Protein 4MP8 (pdb70)

Organism: Staphylococcus aureus (strain Newman) (NCBI:txid426430)

Foldseek 3Di:
DWAFEAEPVLLVVLVLLALPLLLVLVLVLLLLVVVVQKDWDAKDWAAPPPPPDAPFATWIWTWMWGDDPQIKTKIWTKGADPCCCVPVVHAGMWTWIWIADVVVRHTHYIYIFDSLQLSNLLSLLLLQCVFAADPLFAEEEEEAQGSNSLNNVNRCVSRRVSHAEYEYEYPPQVSLVVSQVVVCVVPVRHHYHDDPDVLVRQLGGQEYEYDHQDQAEDDDLVSHAQQHEYEDSNQRHHDLVCVQPFPAEEEQDDVNQCDPPHSQVVCVVPVRDDPVRHQYHSSCCSVVVGGYDDDRRGYYYYRYPDHRSSSNSSVVSSVVSCVVVVGGDMDDPD

InterPro domains:
  IPR003462 Ornithine cyclodeaminase/mu-crystallin [PF02423] (23-327)
  IPR003462 Ornithine cyclodeaminase/mu-crystallin [PIRSF001439] (3-335)
  IPR003462 Ornithine cyclodeaminase/mu-crystallin [PTHR13812] (5-332)
  IPR007110 Immunoglobulin-like domain [PS50835] (190-229)
  IPR023401 Ornithine cyclodeaminase, N-terminal [G3DSA:3.30.1780.10] (8-331)
  IPR023866 2,3-diaminopropionate biosynthesis protein SbnB [TIGR03944] (5-336)
  IPR036291 NAD(P)-binding domain superfamily [SSF51735] (4-335)

CATH classification: 3.30.1780.10 (+1 more: 3.40.50.720)

Radius of gyration: 19.27 Å; Cα contacts (8 Å, |Δi|>4): 754; chains: 1; bounding box: 58×47×44 Å

Solvent-accessible surface area: 15156 Å² total; per-residue (Å²): 174,103,27,18,72,0,58,62,78,21,0,74,122,0,31,0,49,102,1,93,14,0,9,69,0,0,55,99,0,0,51,14,12,33,128,112,62,36,91,26,70,90,33,77,88,102,69,154,72,114,133,124,44,76,78,4,31,51,57,13,13,6,38,6,52,10,15,55,170,128,34,5,17,6,45,6,95,17,10,11,68,77,31,18,66,108,150,96,145,113,76,59,9,64,21,52,0,50,0,28,45,46,161,74,101,85,36,36,0,31,0,30,0,4,5,0,13,1,0,13,15,0,0,2,0,0,4,0,3,109,58,0,5,41,193,36,5,110,20,0,0,0,3,4,17,45,57,36,0,20,28,0,0,24,0,0,11,73,36,16,139,61,6,92,92,0,8,0,41,24,166,133,86,88,22,6,47,133,4,21,83,106,10,62,133,96,73,103,120,10,68,12,50,52,13,161,71,12,111,64,0,0,37,48,0,25,0,0,0,0,12,35,88,37,73,127,44,55,0,70,57,112,30,13,59,154,0,0,0,0,0,0,22,24,29,55,0,4,60,81,54,0,2,84,104,12,87,18,5,0,0,0,11,22,74,10,2,42,83,136,160,48,16,2,10,65,2,40,134,74,85,121,19,40,122,159,58,18,38,1,31,0,0,55,5,32,46,57,101,46,77,13,30,115,70,80,95,21,4,0,0,0,5,7,41,6,0,0,0,0,0,0,5,0,0,36,48,0,24,59,54,0,93,135,104,144,10,34,72,81,66,104,61,198

Structure (mmCIF, N/CA/C/O backbone):
data_4MP8
#
_entry.id   4MP8
#
_cell.length_a   62.402
_cell.length_b   62.402
_cell.length_c   157.687
_cell.angle_alpha   90.000
_cell.angle_beta   90.000
_cell.angle_gamma   90.000
#
_symmetry.space_group_name_H-M   'P 41 21 2'
#
loop_
_entity.id
_entity.type
_entity.pdbx_description
1 polymer 'Putative ornithine cyclodeaminase'
2 non-polymer NICOTINAMIDE-ADENINE-DINUCLEOTIDE
3 non-polymer 'MALONATE ION'
4 water water
#
loop_
_atom_site.group_PDB
_atom_site.id
_atom_site.type_symbol
_atom_site.label_atom_id
_atom_site.label_alt_id
_atom_site.label_comp_id
_atom_site.label_asym_id
_atom_site.label_entity_id
_atom_site.label_seq_id
_atom_site.pdbx_PDB_ins_code
_atom_site.Cartn_x
_atom_site.Cartn_y
_atom_site.Cartn_z
_atom_site.occupancy
_atom_site.B_iso_or_equiv
_atom_site.auth_seq_id
_atom_site.auth_comp_id
_atom_site.auth_asym_id
_atom_site.auth_atom_id
_atom_site.pdbx_PDB_model_num
ATOM 1 N N . ARG A 1 6 ? 12.769 -2.596 -9.067 1.00 32.05 3 ARG A N 1
ATOM 2 C CA . ARG A 1 6 ? 11.280 -2.499 -9.150 1.00 30.84 3 ARG A CA 1
ATOM 3 C C . ARG A 1 6 ? 10.696 -1.360 -8.308 1.00 28.62 3 ARG A C 1
ATOM 4 O O . ARG A 1 6 ? 11.017 -1.232 -7.123 1.00 26.76 3 ARG A O 1
ATOM 12 N N . GLU A 1 7 ? 9.821 -0.551 -8.919 1.00 27.07 4 GLU A N 1
ATOM 13 C CA . GLU A 1 7 ? 9.266 0.627 -8.254 1.00 25.41 4 GLU A CA 1
ATOM 14 C C . GLU A 1 7 ? 7.735 0.626 -8.206 1.00 23.35 4 GLU A C 1
ATOM 15 O O . GLU A 1 7 ? 7.090 -0.049 -9.000 1.00 23.86 4 GLU A O 1
ATOM 21 N N . MET A 1 8 ? 7.153 1.392 -7.280 1.00 21.20 5 MET A N 1
ATOM 22 C CA . MET A 1 8 ? 5.718 1.621 -7.265 1.00 20.47 5 MET A CA 1
ATOM 23 C C . MET A 1 8 ? 5.499 3.124 -7.099 1.00 19.77 5 MET A C 1
ATOM 24 O O . MET A 1 8 ? 6.297 3.806 -6.431 1.00 19.77 5 MET A O 1
ATOM 29 N N . LEU A 1 9 ? 4.401 3.624 -7.661 1.00 19.07 6 LEU A N 1
ATOM 30 C CA . LEU A 1 9 ? 4.055 5.031 -7.460 1.00 18.85 6 LEU A CA 1
ATOM 31 C C . LEU A 1 9 ? 3.105 5.157 -6.273 1.00 18.10 6 LEU A C 1
ATOM 32 O O . LEU A 1 9 ? 2.068 4.494 -6.240 1.00 17.48 6 LEU A O 1
ATOM 37 N N . TYR A 1 10 ? 3.461 6.009 -5.307 1.00 17.92 7 TYR A N 1
ATOM 38 C CA . TYR A 1 10 ? 2.553 6.288 -4.211 1.00 17.61 7 TYR A CA 1
ATOM 39 C C . TYR A 1 10 ? 1.827 7.616 -4.491 1.00 17.69 7 TYR A C 1
ATOM 40 O O . TYR A 1 10 ? 2.459 8.629 -4.789 1.00 18.00 7 TYR A O 1
ATOM 49 N N . LEU A 1 11 ? 0.499 7.603 -4.403 1.00 17.32 8 LEU A N 1
ATOM 50 C CA . LEU A 1 11 ? -0.284 8.823 -4.634 1.00 17.71 8 LEU A CA 1
ATOM 51 C C . LEU A 1 11 ? -1.161 9.039 -3.420 1.00 17.79 8 LEU A C 1
ATOM 52 O O . LEU A 1 11 ? -2.073 8.235 -3.183 1.00 17.65 8 LEU A O 1
ATOM 57 N N . ASN A 1 12 ? -0.844 10.062 -2.621 1.00 18.40 9 ASN A N 1
ATOM 58 C CA . ASN A 1 12 ? -1.709 10.461 -1.496 1.00 18.93 9 ASN A CA 1
ATOM 59 C C . ASN A 1 12 ? -2.942 11.237 -2.001 1.00 18.98 9 ASN A C 1
ATOM 60 O O . ASN A 1 12 ? -3.105 11.436 -3.235 1.00 18.46 9 ASN A O 1
ATOM 65 N N . ARG A 1 13 ? -3.824 11.667 -1.101 1.00 19.20 10 ARG A N 1
ATOM 66 C CA . ARG A 1 13 ? -5.075 12.309 -1.600 1.00 19.71 10 ARG A CA 1
ATOM 67 C C . ARG A 1 13 ? -4.780 13.626 -2.347 1.00 20.21 10 ARG A C 1
ATOM 68 O O . ARG A 1 13 ? -5.403 13.937 -3.381 1.00 20.21 10 ARG A O 1
ATOM 76 N N . SER A 1 14 ? -3.777 14.351 -1.872 1.00 20.55 11 SER A N 1
ATOM 77 C CA . SER A 1 14 ? -3.371 15.608 -2.508 1.00 21.43 11 SER A CA 1
ATOM 78 C C . SER A 1 14 ? -2.873 15.357 -3.940 1.00 21.39 11 SER A C 1
ATOM 79 O O . SER A 1 14 ? -3.311 16.043 -4.876 1.00 21.86 11 SER A O 1
ATOM 82 N N . ASP A 1 15 ? -2.015 14.334 -4.096 1.00 20.99 12 ASP A N 1
ATOM 83 C CA . ASP A 1 15 ? -1.488 13.936 -5.409 1.00 21.17 12 ASP A CA 1
ATOM 84 C C . ASP A 1 15 ? -2.646 13.517 -6.331 1.00 20.65 12 ASP A C 1
ATOM 85 O O . ASP A 1 15 ? -2.640 13.825 -7.526 1.00 20.81 12 ASP A O 1
ATOM 90 N N . ILE A 1 16 ? -3.620 12.802 -5.779 1.00 20.33 13 ILE A N 1
ATOM 91 C CA . ILE A 1 16 ? -4.797 12.345 -6.555 1.00 20.55 13 ILE A CA 1
ATOM 92 C C . ILE A 1 16 ? -5.602 13.541 -7.047 1.00 21.74 13 ILE A C 1
ATOM 93 O O . ILE A 1 16 ? -5.978 13.629 -8.237 1.00 21.86 13 ILE A O 1
ATOM 98 N N . GLU A 1 17 ? -5.811 14.501 -6.161 1.00 22.84 14 GLU A N 1
ATOM 99 C CA . GLU A 1 17 ? -6.473 15.743 -6.570 1.00 25.39 14 GLU A CA 1
ATOM 100 C C . GLU A 1 17 ? -5.697 16.453 -7.687 1.00 25.74 14 GLU A C 1
ATOM 101 O O . GLU A 1 17 ? -6.281 16.847 -8.690 1.00 25.63 14 GLU A O 1
ATOM 107 N N . GLN A 1 18 ? -4.383 16.587 -7.514 1.00 26.62 15 GLN A N 1
ATOM 108 C CA . GLN A 1 18 ? -3.546 17.282 -8.484 1.00 28.08 15 GLN A CA 1
ATOM 109 C C . GLN A 1 18 ? -3.594 16.601 -9.848 1.00 27.12 15 GLN A C 1
ATOM 110 O O . GLN A 1 18 ? -3.502 17.258 -10.876 1.00 27.63 15 GLN A O 1
ATOM 116 N N . ALA A 1 19 ? -3.775 15.285 -9.860 1.00 25.83 16 ALA A N 1
ATOM 117 C CA . ALA A 1 19 ? -3.790 14.563 -11.101 1.00 25.63 16 ALA A CA 1
ATOM 118 C C . ALA A 1 19 ? -5.198 14.507 -11.719 1.00 25.93 16 ALA A C 1
ATOM 119 O O . ALA A 1 19 ? -5.445 13.695 -12.608 1.00 27.08 16 ALA A O 1
ATOM 121 N N . GLY A 1 20 ? -6.111 15.356 -11.258 1.00 25.50 17 GLY A N 1
ATOM 122 C CA . GLY A 1 20 ? -7.469 15.411 -11.849 1.00 25.76 17 GLY A CA 1
ATOM 123 C C . GLY A 1 20 ? -8.542 14.659 -11.078 1.00 24.51 17 GLY A C 1
ATOM 124 O O . GLY A 1 20 ? -9.731 14.743 -11.410 1.00 24.42 17 GLY A O 1
ATOM 125 N N . GLY A 1 21 ? -8.136 13.998 -9.988 1.00 23.79 18 GLY A N 1
ATOM 126 C CA . GLY A 1 21 ? -9.033 13.146 -9.188 1.00 22.67 18 GLY A CA 1
ATOM 127 C C . GLY A 1 21 ? -10.061 13.870 -8.334 1.00 22.95 18 GLY A C 1
ATOM 128 O O . GLY A 1 21 ? -10.884 13.231 -7.649 1.00 22.23 18 GLY A O 1
ATOM 129 N N A ASN A 1 22 ? -9.956 15.200 -8.324 0.50 23.07 19 ASN A N 1
ATOM 130 N N B ASN A 1 22 ? -10.080 15.200 -8.389 0.50 23.81 19 ASN A N 1
ATOM 131 C CA A ASN A 1 22 ? -10.773 16.066 -7.482 0.50 23.29 19 ASN A CA 1
ATOM 132 C CA B ASN A 1 22 ? -11.210 15.918 -7.794 0.50 24.41 19 ASN A CA 1
ATOM 133 C C A ASN A 1 22 ? -12.057 16.514 -8.178 0.50 23.27 19 ASN A C 1
ATOM 134 C C B ASN A 1 22 ? -12.147 16.575 -8.816 0.50 24.22 19 ASN A C 1
ATOM 135 O O A ASN A 1 22 ? -12.850 17.258 -7.604 0.50 23.76 19 ASN A O 1
ATOM 136 O O B ASN A 1 22 ? -12.869 17.516 -8.477 0.50 24.69 19 ASN A O 1
ATOM 145 N N A HIS A 1 23 ? -12.239 16.089 -9.436 0.45 22.87 20 HIS A N 1
ATOM 146 N N B HIS A 1 23 ? -12.151 16.074 -10.053 0.55 23.55 20 HIS A N 1
ATOM 147 C CA A HIS A 1 23 ? -13.465 16.373 -10.212 0.45 23.04 20 HIS A CA 1
ATOM 148 C CA B HIS A 1 23 ? -13.225 16.414 -10.969 0.55 23.79 20 HIS A CA 1
ATOM 149 C C A HIS A 1 23 ? -14.005 15.137 -10.904 0.45 22.51 20 HIS A C 1
ATOM 150 C C B HIS A 1 23 ? -13.898 15.156 -11.377 0.55 22.82 20 HIS A C 1
ATOM 151 O O A HIS A 1 23 ? -13.326 14.105 -10.952 0.45 21.70 20 HIS A O 1
ATOM 152 O O B HIS A 1 23 ? -13.257 14.112 -11.570 0.55 21.88 20 HIS A O 1
ATOM 165 N N . SER A 1 24 ? -15.216 15.230 -11.471 1.00 22.67 21 SER A N 1
ATOM 166 C CA . SER A 1 24 ? -15.999 14.050 -11.852 1.00 22.19 21 SER A CA 1
ATOM 167 C C . SER A 1 24 ? -15.660 13.420 -13.192 1.00 22.22 21 SER A C 1
ATOM 168 O O . SER A 1 24 ? -15.871 12.223 -13.349 1.00 21.87 21 SER A O 1
ATOM 171 N N . GLN A 1 25 ? -15.191 14.198 -14.175 1.00 22.48 22 GLN A N 1
ATOM 172 C CA . GLN A 1 25 ? -15.111 13.650 -15.530 1.00 23.01 22 GLN A CA 1
ATOM 173 C C . GLN A 1 25 ? -14.184 12.430 -15.640 1.00 22.92 22 GLN A C 1
ATOM 174 O O . GLN A 1 25 ? -14.505 11.453 -16.338 1.00 22.68 22 GLN A O 1
ATOM 180 N N . VAL A 1 26 ? -13.064 12.462 -14.934 1.00 22.35 23 VAL A N 1
ATOM 181 C CA . VAL A 1 26 ? -12.161 11.296 -14.982 1.00 22.84 23 VAL A CA 1
ATOM 182 C C . VAL A 1 26 ? -12.841 9.986 -14.528 1.00 21.93 23 VAL A C 1
ATOM 183 O O . VAL A 1 26 ? -12.642 8.943 -15.143 1.00 21.88 23 VAL A O 1
ATOM 187 N N . TYR A 1 27 ? -13.628 10.070 -13.453 1.00 21.38 24 TYR A N 1
ATOM 188 C CA . TYR A 1 27 ? -14.441 8.959 -12.954 1.00 20.82 24 TYR A CA 1
ATOM 189 C C . TYR A 1 27 ? -15.546 8.512 -13.909 1.00 20.89 24 TYR A C 1
ATOM 190 O O . TYR A 1 27 ? -15.770 7.314 -14.082 1.00 20.41 24 TYR A O 1
ATOM 199 N N . VAL A 1 28 ? -16.235 9.474 -14.518 1.00 21.51 25 VAL A N 1
ATOM 200 C CA . VAL A 1 28 ? -17.264 9.150 -15.500 1.00 21.69 25 VAL A CA 1
ATOM 201 C C . VAL A 1 28 ? -16.622 8.410 -16.679 1.00 22.07 25 VAL A C 1
ATOM 202 O O . VAL A 1 28 ? -17.120 7.349 -17.129 1.00 21.31 25 VAL A O 1
ATOM 206 N N . ASP A 1 29 ? -15.491 8.927 -17.148 1.00 22.19 26 ASP A N 1
ATOM 207 C CA . ASP A 1 29 ? -14.791 8.261 -18.248 1.00 23.12 26 ASP A CA 1
ATOM 208 C C . ASP A 1 29 ? -14.339 6.872 -17.859 1.00 22.38 26 ASP A C 1
ATOM 209 O O . ASP A 1 29 ? -14.555 5.918 -18.616 1.00 22.74 26 ASP A O 1
ATOM 214 N N . ALA A 1 30 ? -13.722 6.750 -16.684 1.00 21.97 27 ALA A N 1
ATOM 215 C CA . ALA A 1 30 ? -13.189 5.463 -16.222 1.00 21.25 27 ALA A CA 1
ATOM 216 C C . ALA A 1 30 ? -14.298 4.431 -16.036 1.00 21.12 27 ALA A C 1
ATOM 217 O O . ALA A 1 30 ? -14.121 3.239 -16.363 1.00 21.41 27 ALA A O 1
ATOM 219 N N . LEU A 1 31 ? -15.407 4.864 -15.439 1.00 20.75 28 LEU A N 1
ATOM 220 C CA . LEU A 1 31 ? -16.527 3.963 -15.165 1.00 20.72 28 LEU A CA 1
ATOM 221 C C . LEU A 1 31 ? -17.271 3.565 -16.434 1.00 20.98 28 LEU A C 1
ATOM 222 O O . LEU A 1 31 ? -17.684 2.417 -16.561 1.00 20.96 28 LEU A O 1
ATOM 227 N N . THR A 1 32 ? -17.413 4.474 -17.385 1.00 21.65 29 THR A N 1
ATOM 228 C CA . THR A 1 32 ? -18.056 4.101 -18.659 1.00 22.79 29 THR A CA 1
ATOM 229 C C . THR A 1 32 ? -17.289 2.953 -19.330 1.00 23.34 29 THR A C 1
ATOM 230 O O . THR A 1 32 ? -17.871 1.969 -19.816 1.00 24.18 29 THR A O 1
ATOM 234 N N . GLU A 1 33 ? -15.979 3.072 -19.335 1.00 24.10 30 GLU A N 1
ATOM 235 C CA . GLU A 1 33 ? -15.105 1.969 -19.735 1.00 25.08 30 GLU A CA 1
ATOM 236 C C . GLU A 1 33 ? -15.260 0.681 -18.925 1.00 23.07 30 GLU A C 1
ATOM 237 O O . GLU A 1 33 ? -15.427 -0.385 -19.491 1.00 23.10 30 GLU A O 1
ATOM 243 N N . ALA A 1 34 ? -15.150 0.772 -17.599 1.00 21.52 31 ALA A N 1
ATOM 244 C CA . ALA A 1 34 ? -15.268 -0.403 -16.769 1.00 19.85 31 ALA A CA 1
ATOM 245 C C . ALA A 1 34 ? -16.641 -1.079 -16.905 1.00 19.34 31 ALA A C 1
ATOM 246 O O . ALA A 1 34 ? -16.758 -2.296 -16.820 1.00 18.93 31 ALA A O 1
ATOM 248 N N . LEU A 1 35 ? -17.693 -0.279 -17.025 1.00 18.94 32 LEU A N 1
ATOM 249 C CA . LEU A 1 35 ? -19.046 -0.823 -17.065 1.00 18.87 32 LEU A CA 1
ATOM 250 C C . LEU A 1 35 ? -19.303 -1.464 -18.419 1.00 19.10 32 LEU A C 1
ATOM 251 O O . LEU A 1 35 ? -20.049 -2.422 -18.511 1.00 19.27 32 LEU A O 1
ATOM 256 N N . THR A 1 36 ? -18.679 -0.933 -19.463 1.00 19.54 33 THR A N 1
ATOM 257 C CA . THR A 1 36 ? -18.688 -1.622 -20.777 1.00 20.24 33 THR A CA 1
ATOM 258 C C . THR A 1 36 ? -17.966 -2.979 -20.670 1.00 20.48 33 THR A C 1
ATOM 259 O O . THR A 1 36 ? -18.466 -3.967 -21.175 1.00 21.23 33 THR A O 1
ATOM 263 N N . ALA A 1 37 ? -16.807 -3.027 -20.001 1.00 20.15 34 ALA A N 1
ATOM 264 C CA . ALA A 1 37 ? -16.083 -4.285 -19.793 1.00 20.24 34 ALA A CA 1
ATOM 265 C C . ALA A 1 37 ? -16.982 -5.241 -18.982 1.00 20.41 34 ALA A C 1
ATOM 266 O O . ALA A 1 37 ? -17.040 -6.426 -19.255 1.00 20.73 34 ALA A O 1
ATOM 268 N N . HIS A 1 38 ? -17.678 -4.705 -17.981 1.00 20.25 35 HIS A N 1
ATOM 269 C CA . HIS A 1 38 ? -18.653 -5.501 -17.202 1.00 20.89 35 HIS A CA 1
ATOM 270 C C . HIS A 1 38 ? -19.725 -6.118 -18.069 1.00 21.71 35 HIS A C 1
ATOM 271 O O . HIS A 1 38 ? -19.949 -7.344 -18.017 1.00 21.85 35 HIS A O 1
ATOM 278 N N . ALA A 1 39 ? -20.356 -5.304 -18.923 1.00 22.00 36 ALA A N 1
ATOM 279 C CA . ALA A 1 39 ? -21.394 -5.809 -19.842 1.00 23.32 36 ALA A CA 1
ATOM 280 C C . ALA A 1 39 ? -20.839 -6.914 -20.753 1.00 24.02 36 ALA A C 1
ATOM 281 O O . ALA A 1 39 ? -21.543 -7.876 -21.094 1.00 24.82 36 ALA A O 1
ATOM 283 N N . HIS A 1 40 ? -19.582 -6.765 -21.156 1.00 24.37 37 HIS A N 1
ATOM 284 C CA . HIS A 1 40 ? -18.936 -7.753 -22.049 1.00 25.65 37 HIS A CA 1
ATOM 285 C C . HIS A 1 40 ? -18.259 -8.866 -21.303 1.00 25.18 37 HIS A C 1
ATOM 286 O O . HIS A 1 40 ? -17.532 -9.670 -21.886 1.00 25.42 37 HIS A O 1
ATOM 293 N N . ASN A 1 41 ? -18.461 -8.900 -19.990 1.00 24.07 38 ASN A N 1
ATOM 294 C CA . ASN A 1 41 ? -17.897 -9.930 -19.134 1.00 24.71 38 ASN A CA 1
ATOM 295 C C . ASN A 1 41 ? -16.363 -10.000 -19.180 1.00 24.03 38 ASN A C 1
ATOM 296 O O . ASN A 1 41 ? -15.795 -11.038 -18.930 1.00 23.93 38 ASN A O 1
ATOM 301 N N . ASP A 1 42 ? -15.693 -8.889 -19.484 1.00 23.73 39 ASP A N 1
ATOM 302 C CA . ASP A 1 42 ? -14.232 -8.895 -19.591 1.00 23.95 39 ASP A CA 1
ATOM 303 C C . ASP A 1 42 ? -13.594 -8.406 -18.292 1.00 22.97 39 ASP A C 1
ATOM 304 O O . ASP A 1 42 ? -12.879 -7.404 -18.255 1.00 22.71 39 ASP A O 1
ATOM 309 N N . PHE A 1 43 ? -13.842 -9.148 -17.230 1.00 22.28 40 PHE A N 1
ATOM 310 C CA . PHE A 1 43 ? -13.380 -8.719 -15.900 1.00 21.42 40 PHE A CA 1
ATOM 311 C C . PHE A 1 43 ? -13.438 -9.954 -15.029 1.00 21.69 40 PHE A C 1
ATOM 312 O O . PHE A 1 43 ? -14.132 -10.940 -15.362 1.00 21.54 40 PHE A O 1
ATOM 320 N N . VAL A 1 44 ? -12.754 -9.887 -13.887 1.00 21.34 41 VAL A N 1
ATOM 321 C CA . VAL A 1 44 ? -13.017 -10.854 -12.845 1.00 21.99 41 VAL A CA 1
ATOM 322 C C . VAL A 1 44 ? -13.060 -10.182 -11.498 1.00 21.98 41 VAL A C 1
ATOM 323 O O . VAL A 1 44 ? -12.278 -9.258 -11.244 1.00 21.47 41 VAL A O 1
ATOM 327 N N . GLN A 1 45 ? -14.036 -10.571 -10.688 1.00 23.00 42 GLN A N 1
ATOM 328 C CA . GLN A 1 45 ? -14.398 -9.821 -9.486 1.00 23.80 42 GLN A CA 1
ATOM 329 C C . GLN A 1 45 ? -14.877 -10.789 -8.399 1.00 25.22 42 GLN A C 1
ATOM 330 O O . GLN A 1 45 ? -16.078 -11.003 -8.222 1.00 25.60 42 GLN A O 1
ATOM 336 N N . PRO A 1 46 ? -13.936 -11.388 -7.674 1.00 26.53 43 PRO A N 1
ATOM 337 C CA . PRO A 1 46 ? -14.311 -12.364 -6.639 1.00 29.16 43 PRO A CA 1
ATOM 338 C C . PRO A 1 46 ? -15.095 -11.687 -5.509 1.00 29.89 43 PRO A C 1
ATOM 339 O O . PRO A 1 46 ? -15.077 -10.469 -5.409 1.00 30.05 43 PRO A O 1
ATOM 343 N N . LEU A 1 47 ? -15.835 -12.436 -4.704 1.00 32.96 44 LEU A N 1
ATOM 344 C CA . LEU A 1 47 ? -16.689 -11.770 -3.711 1.00 35.79 44 LEU A CA 1
ATOM 345 C C . LEU A 1 47 ? -15.861 -11.035 -2.654 1.00 36.91 44 LEU A C 1
ATOM 346 O O . LEU A 1 47 ? -14.762 -11.478 -2.320 1.00 36.53 44 LEU A O 1
ATOM 351 N N . LYS A 1 48 ? -16.370 -9.898 -2.158 1.00 37.29 45 LYS A N 1
ATOM 352 C CA . LYS A 1 48 ? -15.597 -9.049 -1.228 1.00 36.53 45 LYS A CA 1
ATOM 353 C C . LYS A 1 48 ? -15.644 -9.585 0.204 1.00 36.48 45 LYS A C 1
ATOM 354 O O . LYS A 1 48 ? -16.734 -9.789 0.739 1.00 39.04 45 LYS A O 1
ATOM 360 N N . PRO A 1 49 ? -14.476 -9.820 0.832 1.00 35.33 46 PRO A N 1
ATOM 361 C CA . PRO A 1 49 ? -14.669 -10.193 2.221 1.00 33.61 46 PRO A CA 1
ATOM 362 C C . PRO A 1 49 ? -14.723 -9.006 3.145 1.00 31.44 46 PRO A C 1
ATOM 363 O O . PRO A 1 49 ? -14.029 -7.993 2.954 1.00 28.92 46 PRO A O 1
ATOM 367 N N . TYR A 1 50 ? -15.571 -9.142 4.147 1.00 29.83 47 TYR A N 1
ATOM 368 C CA . TYR A 1 50 ? -15.690 -8.138 5.167 1.00 28.97 47 TYR A CA 1
ATOM 369 C C . TYR A 1 50 ? -14.889 -8.647 6.348 1.00 27.48 47 TYR A C 1
ATOM 370 O O . TYR A 1 50 ? -15.102 -9.766 6.807 1.00 26.35 47 TYR A O 1
ATOM 379 N N . LEU A 1 51 ? -13.920 -7.858 6.797 1.00 24.81 48 LEU A N 1
ATOM 380 C CA . LEU A 1 51 ? -13.264 -8.147 8.055 1.00 24.40 48 LEU A CA 1
ATOM 381 C C . LEU A 1 51 ? -13.938 -7.284 9.122 1.00 24.69 48 LEU A C 1
ATOM 382 O O . LEU A 1 51 ? -13.885 -6.065 9.051 1.00 23.64 48 LEU A O 1
ATOM 387 N N . ARG A 1 52 ? -14.544 -7.923 10.118 1.00 25.97 49 ARG A N 1
ATOM 388 C CA . ARG A 1 52 ? -15.144 -7.202 11.244 1.00 27.77 49 ARG A CA 1
ATOM 389 C C . ARG A 1 52 ? -14.524 -7.697 12.543 1.00 28.53 49 ARG A C 1
ATOM 390 O O . ARG A 1 52 ? -14.394 -8.893 12.749 1.00 28.36 49 ARG A O 1
ATOM 398 N N . GLN A 1 53 ? -14.136 -6.785 13.412 1.00 30.58 50 GLN A N 1
ATOM 399 C CA . GLN A 1 53 ? -13.659 -7.170 14.748 1.00 34.59 50 GLN A CA 1
ATOM 400 C C . GLN A 1 53 ? -14.725 -7.849 15.552 1.00 38.27 50 GLN A C 1
ATOM 401 O O . GLN A 1 53 ? -14.437 -8.772 16.300 1.00 40.73 50 GLN A O 1
ATOM 407 N N . ASP A 1 54 ? -15.953 -7.358 15.418 1.00 43.81 51 ASP A N 1
ATOM 408 C CA . ASP A 1 54 ? -17.106 -7.957 16.073 1.00 48.39 51 ASP A CA 1
ATOM 409 C C . ASP A 1 54 ? -18.129 -8.386 15.036 1.00 51.61 51 ASP A C 1
ATOM 410 O O . ASP A 1 54 ? -19.058 -7.631 14.710 1.00 52.22 51 ASP A O 1
ATOM 415 N N . PRO A 1 55 ? -17.964 -9.609 14.494 1.00 54.69 52 PRO A N 1
ATOM 416 C CA . PRO A 1 55 ? -18.957 -10.092 13.531 1.00 59.09 52 PRO A CA 1
ATOM 417 C C . PRO A 1 55 ? -20.297 -10.311 14.246 1.00 62.52 52 PRO A C 1
ATOM 418 O O . PRO A 1 55 ? -21.354 -10.213 13.627 1.00 65.63 52 PRO A O 1
ATOM 422 N N . GLU A 1 56 ? -20.213 -10.606 15.543 1.00 65.75 53 GLU A N 1
ATOM 423 C CA . GLU A 1 56 ? -21.329 -10.544 16.480 1.00 71.18 53 GLU A CA 1
ATOM 424 C C . GLU A 1 56 ? -21.068 -9.321 17.366 1.00 72.30 53 GLU A C 1
ATOM 425 O O . GLU A 1 56 ? -19.920 -9.087 17.762 1.00 69.53 53 GLU A O 1
ATOM 431 N N . ASN A 1 57 ? -22.122 -8.549 17.662 1.00 71.65 54 ASN A N 1
ATOM 432 C CA . ASN A 1 57 ? -22.025 -7.324 18.485 1.00 68.84 54 ASN A CA 1
ATOM 433 C C . ASN A 1 57 ? -21.218 -6.206 17.820 1.00 64.03 54 ASN A C 1
ATOM 434 O O . ASN A 1 57 ? -20.320 -5.634 18.445 1.00 61.50 54 ASN A O 1
ATOM 439 N N . GLY A 1 58 ? -21.532 -5.902 16.561 1.00 60.90 55 GLY A N 1
ATOM 440 C CA . GLY A 1 58 ? -20.783 -4.896 15.806 1.00 53.35 55 GLY A CA 1
ATOM 441 C C . GLY A 1 58 ? -21.652 -4.020 14.923 1.00 51.79 55 GLY A C 1
ATOM 442 O O . GLY A 1 58 ? -22.543 -4.521 14.228 1.00 51.68 55 GLY A O 1
ATOM 443 N N . HIS A 1 59 ? -21.395 -2.711 14.954 1.00 47.77 56 HIS A N 1
ATOM 444 C CA . HIS A 1 59 ? -22.094 -1.741 14.107 1.00 45.50 56 HIS A CA 1
ATOM 445 C C . HIS A 1 59 ? -21.845 -2.052 12.655 1.00 46.23 56 HIS A C 1
ATOM 446 O O . HIS A 1 59 ? -20.729 -2.415 12.285 1.00 46.07 56 HIS A O 1
ATOM 453 N N . ILE A 1 60 ? -22.869 -1.921 11.813 1.00 43.58 57 ILE A N 1
ATOM 454 C CA . ILE A 1 60 ? -22.769 -2.404 10.425 1.00 41.99 57 ILE A CA 1
ATOM 455 C C . ILE A 1 60 ? -21.691 -1.685 9.583 1.00 38.72 57 ILE A C 1
ATOM 456 O O . ILE A 1 60 ? -21.211 -2.221 8.579 1.00 36.72 57 ILE A O 1
ATOM 461 N N . ALA A 1 61 ? -21.317 -0.485 10.024 1.00 35.34 58 ALA A N 1
ATOM 462 C CA . ALA A 1 61 ? -20.300 0.346 9.373 1.00 32.53 58 ALA A CA 1
ATOM 463 C C . ALA A 1 61 ? -18.935 0.283 10.086 1.00 29.69 58 ALA A C 1
ATOM 464 O O . ALA A 1 61 ? -18.096 1.174 9.905 1.00 28.79 58 ALA A O 1
ATOM 466 N N . ASP A 1 62 ? -18.727 -0.753 10.909 1.00 27.45 59 ASP A N 1
ATOM 467 C CA . ASP A 1 62 ? -17.400 -1.003 11.491 1.00 26.31 59 ASP A CA 1
ATOM 468 C C . ASP A 1 62 ? -16.835 -2.249 10.810 1.00 24.79 59 ASP A C 1
ATOM 469 O O . ASP A 1 62 ? -17.209 -3.377 11.127 1.00 23.61 59 ASP A O 1
ATOM 474 N N . ARG A 1 63 ? -15.949 -2.022 9.852 1.00 23.36 60 ARG A N 1
ATOM 475 C CA . ARG A 1 63 ? -15.454 -3.098 9.024 1.00 22.60 60 ARG A CA 1
ATOM 476 C C . ARG A 1 63 ? -14.278 -2.610 8.199 1.00 20.81 60 ARG A C 1
ATOM 477 O O . ARG A 1 63 ? -14.067 -1.402 8.058 1.00 20.12 60 ARG A O 1
ATOM 485 N N . ILE A 1 64 ? -13.536 -3.570 7.650 1.00 19.96 61 ILE A N 1
ATOM 486 C CA . ILE A 1 64 ? -12.658 -3.294 6.521 1.00 18.95 61 ILE A CA 1
ATOM 487 C C . ILE A 1 64 ? -12.999 -4.277 5.413 1.00 18.83 61 ILE A C 1
ATOM 488 O O . ILE A 1 64 ? -13.040 -5.498 5.633 1.00 19.38 61 ILE A O 1
ATOM 493 N N . ILE A 1 65 ? -13.194 -3.755 4.217 1.00 18.87 62 ILE A N 1
ATOM 494 C CA . ILE A 1 65 ? -13.618 -4.557 3.044 1.00 19.09 62 ILE A CA 1
ATOM 495 C C . ILE A 1 65 ? -12.469 -4.650 2.062 1.00 18.79 62 ILE A C 1
ATOM 496 O O . ILE A 1 65 ? -11.845 -3.637 1.722 1.00 18.36 62 ILE A O 1
ATOM 501 N N . ALA A 1 66 ? -12.200 -5.872 1.610 1.00 18.27 63 ALA A N 1
ATOM 502 C CA . ALA A 1 66 ? -11.220 -6.120 0.570 1.00 18.45 63 ALA A CA 1
ATOM 503 C C . ALA A 1 66 ? -11.983 -6.282 -0.750 1.00 18.90 63 ALA A C 1
ATOM 504 O O . ALA A 1 66 ? -12.947 -7.046 -0.829 1.00 19.79 63 ALA A O 1
ATOM 506 N N . MET A 1 67 ? -11.571 -5.553 -1.777 1.00 18.74 64 MET A N 1
ATOM 507 C CA . MET A 1 67 ? -12.315 -5.532 -3.033 1.00 19.13 64 MET A CA 1
ATOM 508 C C . MET A 1 67 ? -11.346 -5.692 -4.185 1.00 18.37 64 MET A C 1
ATOM 509 O O . MET A 1 67 ? -10.948 -4.706 -4.778 1.00 18.10 64 MET A O 1
ATOM 514 N N . PRO A 1 68 ? -10.973 -6.956 -4.499 1.00 18.18 65 PRO A N 1
ATOM 515 C CA . PRO A 1 68 ? -10.073 -7.242 -5.623 1.00 18.28 65 PRO A CA 1
ATOM 516 C C . PRO A 1 68 ? -10.801 -7.325 -6.967 1.00 18.53 65 PRO A C 1
ATOM 517 O O . PRO A 1 68 ? -11.962 -7.721 -7.017 1.00 19.20 65 PRO A O 1
ATOM 521 N N . SER A 1 69 ? -10.121 -6.971 -8.052 1.00 18.51 66 SER A N 1
ATOM 522 C CA . SER A 1 69 ? -10.680 -7.185 -9.377 1.00 18.92 66 SER A CA 1
ATOM 523 C C . SER A 1 69 ? -9.614 -7.106 -10.436 1.00 19.06 66 SER A C 1
ATOM 524 O O . SER A 1 69 ? -8.535 -6.564 -10.216 1.00 18.56 66 SER A O 1
ATOM 527 N N . HIS A 1 70 ? -9.948 -7.648 -11.609 1.00 19.61 67 HIS A N 1
ATOM 528 C CA . HIS A 1 70 ? -9.117 -7.552 -12.771 1.00 20.27 67 HIS A CA 1
ATOM 529 C C . HIS A 1 70 ? -10.050 -7.101 -13.842 1.00 21.17 67 HIS A C 1
ATOM 530 O O . HIS A 1 70 ? -11.186 -7.594 -13.924 1.00 21.48 67 HIS A O 1
ATOM 537 N N . ILE A 1 71 ? -9.608 -6.130 -14.630 1.00 22.35 68 ILE A N 1
ATOM 538 C CA . ILE A 1 71 ? -10.338 -5.704 -15.826 1.00 23.66 68 ILE A CA 1
ATOM 539 C C . ILE A 1 71 ? -9.472 -6.097 -17.018 1.00 25.21 68 ILE A C 1
ATOM 540 O O . ILE A 1 71 ? -8.260 -5.850 -17.026 1.00 24.48 68 ILE A O 1
ATOM 545 N N . GLY A 1 72 ? -10.091 -6.719 -18.022 1.00 27.07 69 GLY A N 1
ATOM 546 C CA . GLY A 1 72 ? -9.384 -7.070 -19.242 1.00 30.06 69 GLY A CA 1
ATOM 547 C C . GLY A 1 72 ? -9.395 -5.928 -20.232 1.00 32.72 69 GLY A C 1
ATOM 548 O O . GLY A 1 72 ? -9.749 -4.788 -19.911 1.00 33.55 69 GLY A O 1
ATOM 549 N N . GLY A 1 73 ? -8.987 -6.240 -21.450 1.00 36.27 70 GLY A N 1
ATOM 550 C CA . GLY A 1 73 ? -9.010 -5.269 -22.523 1.00 39.64 70 GLY A CA 1
ATOM 551 C C . GLY A 1 73 ? -7.638 -4.798 -22.948 1.00 42.73 70 GLY A C 1
ATOM 552 O O . GLY A 1 73 ? -6.615 -5.451 -22.674 1.00 42.41 70 GLY A O 1
ATOM 553 N N . GLU A 1 74 ? -7.640 -3.658 -23.637 1.00 45.86 71 GLU A N 1
ATOM 554 C CA . GLU A 1 74 ? -6.438 -3.073 -24.208 1.00 47.00 71 GLU A CA 1
ATOM 555 C C . GLU A 1 74 ? -5.467 -2.714 -23.113 1.00 45.77 71 GLU A C 1
ATOM 556 O O . GLU A 1 74 ? -4.265 -2.985 -23.227 1.00 46.21 71 GLU A O 1
ATOM 562 N N . HIS A 1 75 ? -6.004 -2.120 -22.048 1.00 42.51 72 HIS A N 1
ATOM 563 C CA . HIS A 1 75 ? -5.193 -1.750 -20.906 1.00 39.51 72 HIS A CA 1
ATOM 564 C C . HIS A 1 75 ? -5.696 -2.438 -19.665 1.00 34.08 72 HIS A C 1
ATOM 565 O O . HIS A 1 75 ? -6.256 -1.826 -18.760 1.00 33.53 72 HIS A O 1
ATOM 572 N N . ALA A 1 76 ? -5.485 -3.755 -19.667 1.00 30.31 73 ALA A N 1
ATOM 573 C CA . ALA A 1 76 ? -5.879 -4.630 -18.581 1.00 26.71 73 ALA A CA 1
ATOM 574 C C . ALA A 1 76 ? -5.176 -4.166 -17.321 1.00 24.77 73 ALA A C 1
ATOM 575 O O . ALA A 1 76 ? -4.011 -3.699 -17.342 1.00 24.46 73 ALA A O 1
ATOM 577 N N . ILE A 1 77 ? -5.863 -4.327 -16.211 1.00 22.40 74 ILE A N 1
ATOM 578 C CA . ILE A 1 77 ? -5.272 -3.906 -14.955 1.00 20.98 74 ILE A CA 1
ATOM 579 C C . ILE A 1 77 ? -5.868 -4.759 -13.862 1.00 19.90 74 ILE A C 1
ATOM 580 O O . ILE A 1 77 ? -7.021 -5.168 -13.953 1.00 20.05 74 ILE A O 1
ATOM 585 N N . SER A 1 78 ? -5.104 -4.978 -12.800 1.00 19.06 75 SER A N 1
ATOM 586 C CA . SER A 1 78 ? -5.637 -5.638 -11.623 1.00 18.25 75 SER A CA 1
ATOM 587 C C . SER A 1 78 ? -5.411 -4.781 -10.412 1.00 17.61 75 SER A C 1
ATOM 588 O O . SER A 1 78 ? -4.589 -3.891 -10.431 1.00 17.30 75 SER A O 1
ATOM 591 N N . GLY A 1 79 ? -6.129 -5.069 -9.333 1.00 17.31 76 GLY A N 1
ATOM 592 C CA . GLY A 1 79 ? -5.841 -4.342 -8.117 1.00 16.92 76 GLY A CA 1
ATOM 593 C C . GLY A 1 79 ? -6.799 -4.683 -7.006 1.00 16.71 76 GLY A C 1
ATOM 594 O O . GLY A 1 79 ? -7.664 -5.543 -7.145 1.00 16.75 76 GLY A O 1
ATOM 595 N N . ILE A 1 80 ? -6.665 -3.956 -5.899 1.00 16.63 77 ILE A N 1
ATOM 596 C CA . ILE A 1 80 ? -7.571 -4.145 -4.775 1.00 16.41 77 ILE A CA 1
ATOM 597 C C . ILE A 1 80 ? -7.829 -2.819 -4.104 1.00 16.40 77 ILE A C 1
ATOM 598 O O . ILE A 1 80 ? -6.912 -1.967 -4.014 1.00 16.37 77 ILE A O 1
ATOM 603 N N . LYS A 1 81 ? -9.072 -2.631 -3.663 1.00 16.51 78 LYS A N 1
ATOM 604 C CA . LYS A 1 81 ? -9.361 -1.567 -2.733 1.00 16.54 78 LYS A CA 1
ATOM 605 C C . LYS A 1 81 ? -9.533 -2.208 -1.361 1.00 16.09 78 LYS A C 1
ATOM 606 O O . LYS A 1 81 ? -10.284 -3.158 -1.195 1.00 16.22 78 LYS A O 1
ATOM 612 N N . TRP A 1 82 ? -8.844 -1.647 -0.376 1.00 15.92 79 TRP A N 1
ATOM 613 C CA . TRP A 1 82 ? -8.844 -2.138 1.006 1.00 15.79 79 TRP A CA 1
ATOM 614 C C . TRP A 1 82 ? -9.310 -0.943 1.815 1.00 15.90 79 TRP A C 1
ATOM 615 O O . TRP A 1 82 ? -8.546 -0.019 2.069 1.00 15.72 79 TRP A O 1
ATOM 626 N N . ILE A 1 83 ? -10.574 -0.958 2.222 1.00 16.15 80 ILE A N 1
ATOM 627 C CA . ILE A 1 83 ? -11.246 0.289 2.680 1.00 16.65 80 ILE A CA 1
ATOM 628 C C . ILE A 1 83 ? -11.909 0.022 4.012 1.00 17.03 80 ILE A C 1
ATOM 629 O O . ILE A 1 83 ? -12.784 -0.885 4.126 1.00 17.11 80 ILE A O 1
ATOM 634 N N . GLY A 1 84 ? -11.447 0.748 5.011 1.00 17.44 81 GLY A N 1
ATOM 635 C CA . GLY A 1 84 ? -11.928 0.576 6.402 1.00 17.86 81 GLY A CA 1
ATOM 636 C C . GLY A 1 84 ? -12.929 1.632 6.771 1.00 18.70 81 GLY A C 1
ATOM 637 O O . GLY A 1 84 ? -13.030 2.684 6.101 1.00 18.86 81 GLY A O 1
ATOM 638 N N . SER A 1 85 ? -13.675 1.355 7.841 1.00 19.23 82 SER A N 1
ATOM 639 C CA . SER A 1 85 ? -14.752 2.223 8.271 1.00 20.12 82 SER A CA 1
ATOM 640 C C . SER A 1 85 ? -14.884 2.043 9.778 1.00 20.43 82 SER A C 1
ATOM 641 O O . SER A 1 85 ? -14.755 0.938 10.263 1.00 19.96 82 SER A O 1
ATOM 644 N N . LYS A 1 86 ? -15.083 3.144 10.506 1.00 21.44 83 LYS A N 1
ATOM 645 C CA . LYS A 1 86 ? -15.604 3.112 11.884 1.00 22.87 83 LYS A CA 1
ATOM 646 C C . LYS A 1 86 ? -16.683 4.200 11.923 1.00 23.77 83 LYS A C 1
ATOM 647 O O . LYS A 1 86 ? -16.379 5.369 11.715 1.00 23.33 83 LYS A O 1
ATOM 653 N N . HIS A 1 87 ? -17.937 3.798 12.133 1.00 25.36 84 HIS A N 1
ATOM 654 C CA . HIS A 1 87 ? -19.097 4.716 12.195 1.00 27.26 84 HIS A CA 1
ATOM 655 C C . HIS A 1 87 ? -18.863 5.953 13.046 1.00 27.28 84 HIS A C 1
ATOM 656 O O . HIS A 1 87 ? -19.368 7.043 12.734 1.00 27.01 84 HIS A O 1
ATOM 663 N N A ASP A 1 88 ? -18.021 5.737 14.046 0.50 27.65 85 ASP A N 1
ATOM 664 N N B ASP A 1 88 ? -18.124 5.806 14.144 0.50 26.80 85 ASP A N 1
ATOM 665 C CA A ASP A 1 88 ? -17.726 6.576 15.188 0.50 28.64 85 ASP A CA 1
ATOM 666 C CA B ASP A 1 88 ? -17.895 6.909 15.098 0.50 27.22 85 ASP A CA 1
ATOM 667 C C A ASP A 1 88 ? -16.683 7.655 14.888 0.50 28.33 85 ASP A C 1
ATOM 668 C C B ASP A 1 88 ? -16.518 7.564 15.003 0.50 27.31 85 ASP A C 1
ATOM 669 O O A ASP A 1 88 ? -16.614 8.683 15.586 0.50 28.58 85 ASP A O 1
ATOM 670 O O B ASP A 1 88 ? -16.046 8.198 15.956 0.50 27.44 85 ASP A O 1
ATOM 679 N N . ASN A 1 89 ? -15.874 7.411 13.853 1.00 26.91 86 ASN A N 1
ATOM 680 C CA . ASN A 1 89 ? -14.712 8.238 13.520 1.00 26.34 86 ASN A CA 1
ATOM 681 C C . ASN A 1 89 ? -15.049 9.751 13.445 1.00 27.33 86 ASN A C 1
ATOM 682 O O . ASN A 1 89 ? -14.313 10.574 14.012 1.00 26.48 86 ASN A O 1
ATOM 687 N N . PRO A 1 90 ? -16.152 10.121 12.757 1.00 28.71 87 PRO A N 1
ATOM 688 C CA . PRO A 1 90 ? -16.376 11.577 12.680 1.00 30.40 87 PRO A CA 1
ATOM 689 C C . PRO A 1 90 ? -16.812 12.173 14.018 1.00 31.37 87 PRO A C 1
ATOM 690 O O . PRO A 1 90 ? -16.135 13.063 14.551 1.00 32.43 87 PRO A O 1
ATOM 694 N N . SER A 1 91 ? -17.892 11.652 14.582 1.00 31.97 88 SER A N 1
ATOM 695 C CA . SER A 1 91 ? -18.415 12.175 15.843 1.00 33.35 88 SER A CA 1
ATOM 696 C C . SER A 1 91 ? -17.422 12.066 17.030 1.00 33.37 88 SER A C 1
ATOM 697 O O . SER A 1 91 ? -17.282 13.023 17.795 1.00 34.56 88 SER A O 1
ATOM 700 N N . LYS A 1 92 ? -16.723 10.934 17.185 1.00 33.22 89 LYS A N 1
ATOM 701 C CA . LYS A 1 92 ? -15.836 10.755 18.353 1.00 33.83 89 LYS A CA 1
ATOM 702 C C . LYS A 1 92 ? -14.381 11.149 18.149 1.00 33.00 89 LYS A C 1
ATOM 703 O O . LYS A 1 92 ? -13.699 11.485 19.116 1.00 32.90 89 LYS A O 1
ATOM 709 N N . ARG A 1 93 ? -13.887 11.072 16.913 1.00 30.49 90 ARG A N 1
ATOM 710 C CA . ARG A 1 93 ? -12.458 11.298 16.676 1.00 30.47 90 ARG A CA 1
ATOM 711 C C . ARG A 1 93 ? -12.199 12.456 15.732 1.00 30.03 90 ARG A C 1
ATOM 712 O O . ARG A 1 93 ? -11.051 12.784 15.485 1.00 29.83 90 ARG A O 1
ATOM 720 N N . ASN A 1 94 ? -13.253 13.063 15.180 1.00 30.28 91 ASN A N 1
ATOM 721 C CA . ASN A 1 94 ? -13.054 14.111 14.187 1.00 31.17 91 ASN A CA 1
ATOM 722 C C . ASN A 1 94 ? -12.313 13.591 12.939 1.00 30.27 91 ASN A C 1
ATOM 723 O O . ASN A 1 94 ? -11.547 14.322 12.296 1.00 30.26 91 ASN A O 1
ATOM 728 N N . MET A 1 95 ? -12.490 12.311 12.629 1.00 28.65 92 MET A N 1
ATOM 729 C CA . MET A 1 95 ? -11.837 11.718 11.469 1.00 27.27 92 MET A CA 1
ATOM 730 C C . MET A 1 95 ? -12.881 11.250 10.477 1.00 26.66 92 MET A C 1
ATOM 731 O O . MET A 1 95 ? -14.009 10.895 10.857 1.00 26.04 92 MET A O 1
ATOM 736 N N . GLU A 1 96 ? -12.518 11.244 9.200 1.00 25.73 93 GLU A N 1
ATOM 737 C CA . GLU A 1 96 ? -13.388 10.645 8.200 1.00 24.79 93 GLU A CA 1
ATOM 738 C C . GLU A 1 96 ? -13.760 9.220 8.591 1.00 23.66 93 GLU A C 1
ATOM 739 O O . GLU A 1 96 ? -12.918 8.461 9.124 1.00 23.25 93 GLU A O 1
ATOM 745 N N . ARG A 1 97 ? -15.019 8.868 8.353 1.00 22.58 94 ARG A N 1
ATOM 746 C CA . ARG A 1 97 ? -15.505 7.503 8.626 1.00 22.01 94 ARG A CA 1
ATOM 747 C C . ARG A 1 97 ? -14.635 6.433 7.949 1.00 20.94 94 ARG A C 1
ATOM 748 O O . ARG A 1 97 ? -14.080 5.541 8.608 1.00 20.20 94 ARG A O 1
ATOM 756 N N . ALA A 1 98 ? -14.565 6.521 6.626 1.00 20.37 95 ALA A N 1
ATOM 757 C CA . ALA A 1 98 ? -13.854 5.553 5.799 1.00 19.90 95 ALA A CA 1
ATOM 758 C C . ALA A 1 98 ? -12.431 6.014 5.540 1.00 19.53 95 ALA A C 1
ATOM 759 O O . ALA A 1 98 ? -12.135 7.213 5.577 1.00 20.28 95 ALA A O 1
ATOM 761 N N . SER A 1 99 ? -11.550 5.056 5.285 1.00 18.77 96 SER A N 1
ATOM 762 C CA . SER A 1 99 ? -10.171 5.342 4.892 1.00 18.52 96 SER A CA 1
ATOM 763 C C . SER A 1 99 ? -9.658 4.127 4.140 1.00 18.02 9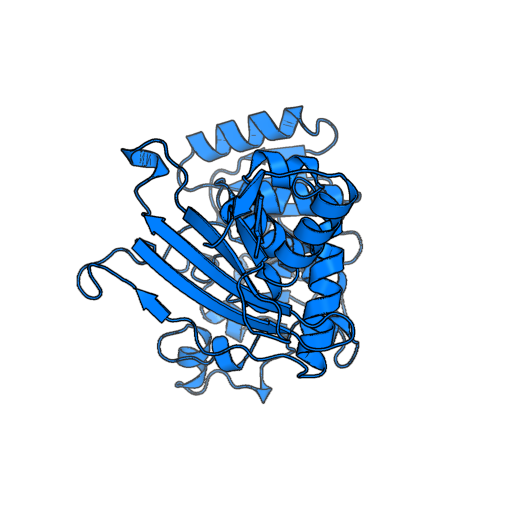6 SER A C 1
ATOM 764 O O . SER A 1 99 ? -10.245 3.039 4.216 1.00 17.68 96 SER A O 1
ATOM 767 N N . GLY A 1 100 ? -8.530 4.291 3.481 1.00 17.96 97 GLY A N 1
ATOM 768 C CA . GLY A 1 100 ? -7.794 3.111 3.051 1.00 18.05 97 GLY A CA 1
ATOM 769 C C . GLY A 1 100 ? -6.933 3.342 1.853 1.00 17.99 97 GLY A C 1
ATOM 770 O O . GLY A 1 100 ? -6.553 4.490 1.531 1.00 18.33 97 GLY A O 1
ATOM 771 N N . VAL A 1 101 ? -6.602 2.230 1.212 1.00 17.47 98 VAL A N 1
ATOM 772 C CA . VAL A 1 101 ? -5.656 2.226 0.097 1.00 17.13 98 VAL A CA 1
ATOM 773 C C . VAL A 1 101 ? -6.183 1.382 -1.065 1.00 16.68 98 VAL A C 1
ATOM 774 O O . VAL A 1 101 ? -6.901 0.374 -0.875 1.00 16.84 98 VAL A O 1
ATOM 778 N N . ILE A 1 102 ? -5.826 1.817 -2.259 1.00 16.34 99 ILE A N 1
ATOM 779 C CA . ILE A 1 102 ? -5.957 1.018 -3.468 1.00 16.15 99 ILE A CA 1
ATOM 780 C C . ILE A 1 102 ? -4.527 0.629 -3.935 1.00 15.97 99 ILE A C 1
ATOM 781 O O . ILE A 1 102 ? -3.639 1.475 -3.997 1.00 16.03 99 ILE A O 1
ATOM 786 N N . ILE A 1 103 ? -4.320 -0.652 -4.211 1.00 15.91 100 ILE A N 1
ATOM 787 C CA . ILE A 1 103 ? -3.084 -1.186 -4.821 1.00 16.05 100 ILE A CA 1
ATOM 788 C C . ILE A 1 103 ? -3.417 -1.558 -6.264 1.00 16.09 100 ILE A C 1
ATOM 789 O O . ILE A 1 103 ? -4.419 -2.226 -6.507 1.00 16.07 100 ILE A O 1
ATOM 794 N N . LEU A 1 104 ? -2.599 -1.110 -7.201 1.00 16.24 101 LEU A N 1
ATOM 795 C CA . LEU A 1 104 ? -2.763 -1.542 -8.601 1.00 16.59 101 LEU A CA 1
ATOM 796 C C . LEU A 1 104 ? -1.647 -2.531 -8.904 1.00 16.67 101 LEU A C 1
ATOM 797 O O . LEU A 1 104 ? -0.545 -2.417 -8.343 1.00 16.52 101 LEU A O 1
ATOM 802 N N . ASN A 1 105 ? -1.958 -3.501 -9.768 1.00 16.95 102 ASN A N 1
ATOM 803 C CA . ASN A 1 105 ? -1.020 -4.602 -10.110 1.00 17.31 102 ASN A CA 1
ATOM 804 C C . ASN A 1 105 ? -0.919 -4.765 -11.610 1.00 18.06 102 ASN A C 1
ATOM 805 O O . ASN A 1 105 ? -1.916 -4.712 -12.306 1.00 17.99 102 ASN A O 1
ATOM 810 N N . ASP A 1 106 ? 0.310 -4.928 -12.091 1.00 18.88 103 ASP A N 1
ATOM 811 C CA . ASP A 1 106 ? 0.555 -5.219 -13.517 1.00 19.97 103 ASP A CA 1
ATOM 812 C C . ASP A 1 106 ? 0.134 -6.675 -13.763 1.00 20.30 103 ASP A C 1
ATOM 813 O O . ASP A 1 106 ? 0.738 -7.606 -13.184 1.00 20.31 103 ASP A O 1
ATOM 818 N N . PRO A 1 107 ? -0.861 -6.898 -14.649 1.00 20.75 104 PRO A N 1
ATOM 819 C CA . PRO A 1 107 ? -1.350 -8.263 -14.873 1.00 21.30 104 PRO A CA 1
ATOM 820 C C . PRO A 1 107 ? -0.318 -9.181 -15.603 1.00 22.11 104 PRO A C 1
ATOM 821 O O . PRO A 1 107 ? -0.486 -10.404 -15.580 1.00 22.23 104 PRO A O 1
ATOM 825 N N . GLU A 1 108 ? 0.719 -8.614 -16.229 1.00 22.69 105 GLU A N 1
ATOM 826 C CA . GLU A 1 108 ? 1.747 -9.474 -16.834 1.00 23.80 105 GLU A CA 1
ATOM 827 C C . GLU A 1 108 ? 2.533 -10.277 -15.794 1.00 22.95 105 GLU A C 1
ATOM 828 O O . GLU A 1 108 ? 2.783 -11.480 -15.996 1.00 22.66 105 GLU A O 1
ATOM 834 N N . THR A 1 109 ? 2.874 -9.613 -14.683 1.00 21.32 106 THR A N 1
ATOM 835 C CA . THR A 1 109 ? 3.770 -10.156 -13.644 1.00 20.63 106 TH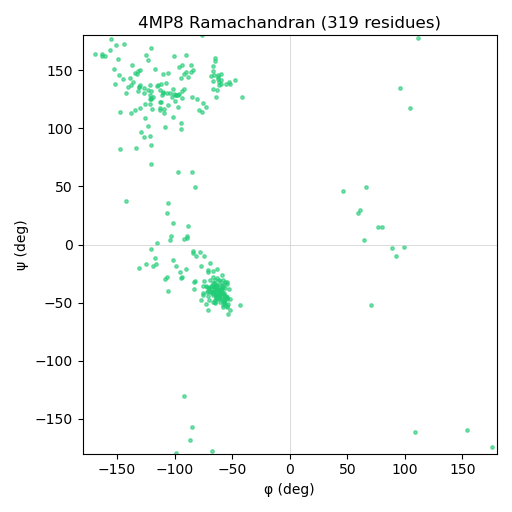R A CA 1
ATOM 836 C C . THR A 1 109 ? 3.041 -10.299 -12.306 1.00 19.93 106 THR A C 1
ATOM 837 O O . THR A 1 109 ? 3.566 -10.927 -11.355 1.00 19.90 106 THR A O 1
ATOM 841 N N . ASN A 1 110 ? 1.849 -9.700 -12.243 1.00 19.22 107 ASN A N 1
ATOM 842 C CA . ASN A 1 110 ? 1.094 -9.513 -10.973 1.00 18.88 107 ASN A CA 1
ATOM 843 C C . ASN A 1 110 ? 1.761 -8.591 -9.933 1.00 18.29 107 ASN A C 1
ATOM 844 O O . ASN A 1 110 ? 1.261 -8.455 -8.803 1.00 18.36 107 ASN A O 1
ATOM 849 N N . TYR A 1 111 ? 2.886 -7.978 -10.271 1.00 17.89 108 TYR A N 1
ATOM 850 C CA . TYR A 1 111 ? 3.596 -7.132 -9.259 1.00 17.47 108 TYR A CA 1
ATOM 851 C C . TYR A 1 111 ? 2.762 -5.895 -8.975 1.00 16.94 108 TYR A C 1
ATOM 852 O O . TYR A 1 111 ? 2.130 -5.384 -9.856 1.00 16.69 108 TYR A O 1
ATOM 861 N N . PRO A 1 112 ? 2.773 -5.417 -7.725 1.00 16.71 109 PRO A N 1
ATOM 862 C CA . PRO A 1 112 ? 2.161 -4.116 -7.438 1.00 16.63 109 PRO A CA 1
ATOM 863 C C . PRO A 1 112 ? 2.945 -2.992 -8.119 1.00 16.72 109 PRO A C 1
ATOM 864 O O . PRO A 1 112 ? 4.179 -3.031 -8.200 1.00 16.99 109 PRO A O 1
ATOM 868 N N . ILE A 1 113 ? 2.225 -2.019 -8.643 1.00 16.72 110 ILE A N 1
ATOM 869 C CA . ILE A 1 113 ? 2.814 -0.884 -9.322 1.00 16.99 110 ILE A CA 1
ATOM 870 C C . ILE A 1 113 ? 2.390 0.462 -8.750 1.00 17.15 110 ILE A C 1
ATOM 871 O O . ILE A 1 113 ? 2.986 1.489 -9.100 1.00 17.67 110 ILE A O 1
ATOM 876 N N . ALA A 1 114 ? 1.304 0.482 -7.954 1.00 16.96 111 ALA A N 1
ATOM 877 C CA . ALA A 1 114 ? 0.873 1.724 -7.331 1.00 17.09 111 ALA A CA 1
ATOM 878 C C . ALA A 1 114 ? 0.234 1.448 -5.990 1.00 16.93 111 ALA A C 1
ATOM 879 O O . ALA A 1 114 ? -0.416 0.427 -5.810 1.00 16.74 111 ALA A O 1
ATOM 881 N N . VAL A 1 115 ? 0.437 2.363 -5.059 1.00 17.19 112 VAL A N 1
ATOM 882 C CA . VAL A 1 115 ? -0.247 2.311 -3.764 1.00 17.23 112 VAL A CA 1
ATOM 883 C C . VAL A 1 115 ? -0.892 3.705 -3.688 1.00 17.43 112 VAL A C 1
ATOM 884 O O . VAL A 1 115 ? -0.195 4.717 -3.777 1.00 17.68 112 VAL A O 1
ATOM 888 N N . MET A 1 116 ? -2.216 3.759 -3.563 1.00 17.33 113 MET A N 1
ATOM 889 C CA . MET A 1 116 ? -2.927 5.040 -3.637 1.00 17.73 113 MET A CA 1
ATOM 890 C C . MET A 1 116 ? -3.928 5.199 -2.503 1.00 17.99 113 MET A C 1
ATOM 891 O O . MET A 1 116 ? -4.568 4.216 -2.107 1.00 17.72 113 MET A O 1
ATOM 896 N N . GLU A 1 117 ? -4.122 6.429 -2.023 1.00 18.57 114 GLU A N 1
ATOM 897 C CA . GLU A 1 117 ? -5.164 6.686 -1.012 1.00 18.92 114 GLU A CA 1
ATOM 898 C C . GLU A 1 117 ? -6.523 6.349 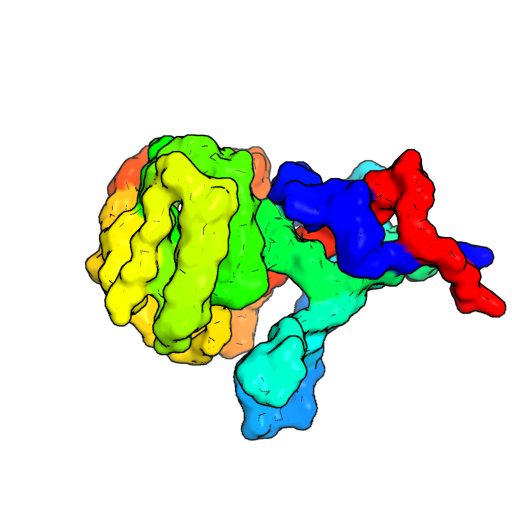-1.628 1.00 18.71 114 GLU A C 1
ATOM 899 O O . GLU A 1 117 ? -6.706 6.502 -2.853 1.00 18.44 114 GLU A O 1
ATOM 905 N N . ALA A 1 118 ? -7.466 5.839 -0.827 1.00 18.68 115 ALA A N 1
ATOM 906 C CA . ALA A 1 118 ? -8.664 5.217 -1.431 1.00 18.53 115 ALA A CA 1
ATOM 907 C C . ALA A 1 118 ? -9.927 6.028 -1.310 1.00 18.85 115 ALA A C 1
ATOM 908 O O . ALA A 1 118 ? -10.857 5.841 -2.062 1.00 18.21 115 ALA A O 1
ATOM 910 N N . SER A 1 119 ? -10.015 6.843 -0.277 1.00 19.69 116 SER A N 1
ATOM 911 C CA . SER A 1 119 ? -11.334 7.351 0.046 1.00 20.35 116 SER A CA 1
ATOM 912 C C . SER A 1 119 ? -11.865 8.443 -0.878 1.00 19.81 116 SER A C 1
ATOM 913 O O . SER A 1 119 ? -13.064 8.470 -1.179 1.00 19.44 116 SER A O 1
ATOM 916 N N . LEU A 1 120 ? -11.004 9.334 -1.365 1.00 19.59 117 LEU A N 1
ATOM 917 C CA . LEU A 1 120 ? -11.476 10.313 -2.365 1.00 19.50 117 LEU A CA 1
ATOM 918 C C . LEU A 1 120 ? -11.938 9.546 -3.648 1.00 18.88 117 LEU A C 1
ATOM 919 O O . LEU A 1 120 ? -13.021 9.758 -4.167 1.00 18.50 117 LEU A O 1
ATOM 924 N N . ILE A 1 121 ? -11.138 8.590 -4.092 1.00 18.52 118 ILE A N 1
ATOM 925 C CA . ILE A 1 121 ? -11.453 7.870 -5.309 1.00 17.85 118 ILE A CA 1
ATOM 926 C C . ILE A 1 121 ? -12.747 7.076 -5.100 1.00 17.56 118 ILE A C 1
ATOM 927 O O . ILE A 1 121 ? -13.571 7.024 -5.973 1.00 17.22 118 ILE A O 1
ATOM 932 N N . SER A 1 122 ? -12.902 6.446 -3.937 1.00 17.82 119 SER A N 1
ATOM 933 C CA . SER A 1 122 ? -14.082 5.643 -3.641 1.00 18.04 119 SER A CA 1
ATOM 934 C C . SER A 1 122 ? -15.328 6.528 -3.703 1.00 18.41 119 SER A C 1
ATOM 935 O O . SER A 1 122 ? -16.371 6.146 -4.258 1.00 18.01 119 SER A O 1
ATOM 938 N N . SER A 1 123 ? -15.228 7.690 -3.077 1.00 18.83 120 SER A N 1
ATOM 939 C CA . SER A 1 123 ? -16.369 8.607 -3.012 1.00 19.23 120 SER A CA 1
ATOM 940 C C . SER A 1 123 ? -16.710 9.142 -4.406 1.00 19.03 120 SER A C 1
ATOM 941 O O . SER A 1 123 ? -17.873 9.224 -4.768 1.00 18.76 120 SER A O 1
ATOM 944 N N . MET A 1 124 ? -15.690 9.506 -5.172 1.00 19.09 121 MET A N 1
ATOM 945 C CA . MET A 1 124 ? -15.911 10.019 -6.543 1.00 19.35 121 MET A CA 1
ATOM 946 C C . MET A 1 124 ? -16.417 8.965 -7.533 1.00 18.92 121 MET A C 1
ATOM 947 O O . MET A 1 124 ? -17.315 9.239 -8.364 1.00 18.90 121 MET A O 1
ATOM 952 N N . ARG A 1 125 ? -15.873 7.755 -7.456 1.00 18.66 122 ARG A N 1
ATOM 953 C CA . ARG A 1 125 ? -16.401 6.714 -8.361 1.00 18.72 122 ARG A CA 1
ATOM 954 C C . ARG A 1 125 ? -17.863 6.389 -7.983 1.00 18.27 122 ARG A C 1
ATOM 955 O O . ARG A 1 125 ? -18.677 6.133 -8.846 1.00 18.11 122 ARG A O 1
ATOM 963 N N . THR A 1 126 ? -18.203 6.464 -6.695 1.00 18.15 123 THR A N 1
ATOM 964 C CA . THR A 1 126 ? -19.582 6.203 -6.270 1.00 18.17 123 THR A CA 1
ATOM 965 C C . THR A 1 126 ? -20.525 7.310 -6.799 1.00 17.76 123 THR A C 1
ATOM 966 O O . THR A 1 126 ? -21.643 7.034 -7.246 1.00 17.72 123 THR A O 1
ATOM 970 N N . ALA A 1 127 ? -20.053 8.557 -6.745 1.00 17.68 124 ALA A N 1
ATOM 971 C CA . ALA A 1 127 ? -20.748 9.695 -7.374 1.00 17.57 124 ALA A CA 1
ATOM 972 C C . ALA A 1 127 ? -20.878 9.535 -8.899 1.00 17.47 124 ALA A C 1
ATOM 973 O O . ALA A 1 127 ? -21.924 9.879 -9.492 1.00 17.82 124 ALA A O 1
ATOM 975 N N . ALA A 1 128 ? -19.825 9.043 -9.541 1.00 17.35 125 ALA A N 1
ATOM 976 C CA . ALA A 1 128 ? -19.915 8.779 -10.991 1.00 17.26 125 ALA A CA 1
ATOM 977 C C . ALA A 1 128 ? -20.992 7.719 -11.352 1.00 17.08 125 ALA A C 1
ATOM 978 O O . ALA A 1 128 ? -21.595 7.755 -12.456 1.00 17.11 125 ALA A O 1
ATOM 980 N N . VAL A 1 129 ? -21.216 6.774 -10.440 1.00 16.73 126 VAL A N 1
ATOM 981 C CA . VAL A 1 129 ? -22.226 5.722 -10.618 1.00 16.80 126 VAL A CA 1
ATOM 982 C C . VAL A 1 129 ? -23.585 6.395 -10.709 1.00 16.89 126 VAL A C 1
ATOM 983 O O . VAL A 1 129 ? -24.385 6.078 -11.619 1.00 16.96 126 VAL A O 1
ATOM 987 N N . SER A 1 130 ? -23.821 7.346 -9.815 1.00 16.67 127 SER A N 1
ATOM 988 C CA . SER A 1 130 ? -25.083 8.140 -9.827 1.00 16.85 127 SER A CA 1
ATOM 989 C C . SER A 1 130 ? -25.236 8.973 -11.084 1.00 17.35 127 SER A C 1
ATOM 990 O O . SER A 1 130 ? -26.317 8.980 -11.689 1.00 17.44 127 SER A O 1
ATOM 993 N N . VAL A 1 131 ? -24.160 9.663 -11.492 1.00 17.64 128 VAL A N 1
ATOM 994 C CA . VAL A 1 131 ? -24.156 10.401 -12.758 1.00 18.00 128 VAL A CA 1
ATOM 995 C C . VAL A 1 131 ? -24.530 9.544 -13.989 1.00 18.42 128 VAL A C 1
ATOM 996 O O . VAL A 1 131 ? -25.466 9.881 -14.748 1.00 18.65 128 VAL A O 1
ATOM 1000 N N . ILE A 1 132 ? -23.840 8.423 -14.163 1.00 18.48 129 ILE A N 1
ATOM 1001 C CA . ILE A 1 132 ? -24.025 7.574 -15.348 1.00 19.06 129 ILE A CA 1
ATOM 1002 C C . ILE A 1 132 ? -25.447 6.981 -15.297 1.00 19.26 129 ILE A C 1
ATOM 1003 O O . ILE A 1 132 ? -26.172 6.920 -16.308 1.00 19.65 129 ILE A O 1
ATOM 1008 N N . ALA A 1 133 ? -25.877 6.565 -14.105 1.00 18.57 130 ALA A N 1
ATOM 1009 C CA . ALA A 1 133 ? -27.190 5.972 -14.027 1.00 18.73 130 ALA A CA 1
ATOM 1010 C C . ALA A 1 133 ? -28.236 7.033 -14.343 1.00 18.96 130 ALA A C 1
ATOM 1011 O O . ALA A 1 133 ? -29.206 6.730 -15.033 1.00 19.23 130 ALA A O 1
ATOM 1013 N N . ALA A 1 134 ? -28.041 8.256 -13.830 1.00 18.96 131 ALA A N 1
ATOM 1014 C CA . ALA A 1 134 ? -28.998 9.345 -14.054 1.00 19.33 131 ALA A CA 1
ATOM 1015 C C . ALA A 1 134 ? -29.092 9.708 -15.530 1.00 20.35 131 ALA A C 1
ATOM 1016 O O . ALA A 1 134 ? -30.167 10.113 -16.012 1.00 20.45 131 ALA A O 1
ATOM 1018 N N . LYS A 1 135 ? -27.971 9.623 -16.228 1.00 21.60 132 LYS A N 1
ATOM 1019 C CA . LYS A 1 135 ? -27.977 9.858 -17.684 1.00 23.42 132 LYS A CA 1
ATOM 1020 C C . LYS A 1 135 ? -28.964 8.926 -18.373 1.00 23.82 132 LYS A C 1
ATOM 1021 O O . LYS A 1 135 ? -29.622 9.315 -19.347 1.00 24.64 132 LYS A O 1
ATOM 1027 N N . HIS A 1 136 ? -29.064 7.690 -17.887 1.00 23.31 133 HIS A N 1
ATOM 1028 C CA . HIS A 1 136 ? -29.948 6.706 -18.495 1.00 23.51 133 HIS A CA 1
ATOM 1029 C C . HIS A 1 136 ? -31.303 6.637 -17.855 1.00 23.08 133 HIS A C 1
ATOM 1030 O O . HIS A 1 136 ? -32.282 6.287 -18.506 1.00 24.09 133 HIS A O 1
ATOM 1037 N N . LEU A 1 137 ? -31.381 6.959 -16.569 1.00 22.10 134 LEU A N 1
ATOM 1038 C CA . LEU A 1 137 ? -32.584 6.648 -15.787 1.00 21.97 134 LEU A CA 1
ATOM 1039 C C . LEU A 1 137 ? -33.374 7.834 -15.236 1.00 21.71 134 LEU A C 1
ATOM 1040 O O . LEU A 1 137 ? -34.532 7.649 -14.843 1.00 22.12 134 LEU A O 1
ATOM 1045 N N . ALA A 1 138 ? -32.770 9.020 -15.190 1.00 21.87 135 ALA A N 1
ATOM 1046 C CA . ALA A 1 138 ? -33.469 10.235 -14.704 1.00 22.27 135 ALA A CA 1
ATOM 1047 C C . ALA A 1 138 ? -34.255 10.921 -15.824 1.00 23.28 135 ALA A C 1
ATOM 1048 O O . ALA A 1 138 ? -33.919 10.776 -16.992 1.00 23.74 135 ALA A O 1
ATOM 1050 N N . LYS A 1 139 ? -35.310 11.663 -15.475 1.00 23.95 136 LYS A N 1
ATOM 1051 C CA . LYS A 1 139 ? -35.986 12.493 -16.462 1.00 26.00 136 LYS A CA 1
ATOM 1052 C C . LYS A 1 139 ? -34.986 13.433 -17.118 1.00 26.85 136 LYS A C 1
ATOM 1053 O O . LYS A 1 139 ? -34.099 13.975 -16.450 1.00 25.80 136 LYS A O 1
ATOM 1059 N N . LYS A 1 140 ? -35.081 13.601 -18.439 1.00 28.14 137 LYS A N 1
ATOM 1060 C CA . LYS A 1 140 ? -34.102 14.427 -19.115 1.00 29.94 137 LYS A CA 1
ATOM 1061 C C . LYS A 1 140 ? -34.313 15.852 -18.617 1.00 29.18 137 LYS A C 1
ATOM 1062 O O . LYS A 1 140 ? -35.443 16.294 -18.505 1.00 29.12 137 LYS A O 1
ATOM 1068 N N . GLY A 1 141 ? -33.239 16.548 -18.263 1.00 29.21 138 GLY A N 1
ATOM 1069 C CA . GLY A 1 141 ? -33.369 17.948 -17.882 1.00 28.83 138 GLY A CA 1
ATOM 1070 C C . GLY A 1 141 ? -33.927 18.195 -16.496 1.00 28.00 138 GLY A C 1
ATOM 1071 O O . GLY A 1 141 ? -34.314 19.336 -16.151 1.00 28.16 138 GLY A O 1
ATOM 1072 N N . PHE A 1 142 ? -33.939 17.146 -15.677 1.00 26.76 139 PHE A N 1
ATOM 1073 C CA . PHE A 1 142 ? -34.402 17.253 -14.295 1.00 25.33 139 PHE A CA 1
ATOM 1074 C C . PHE A 1 142 ? -33.794 18.464 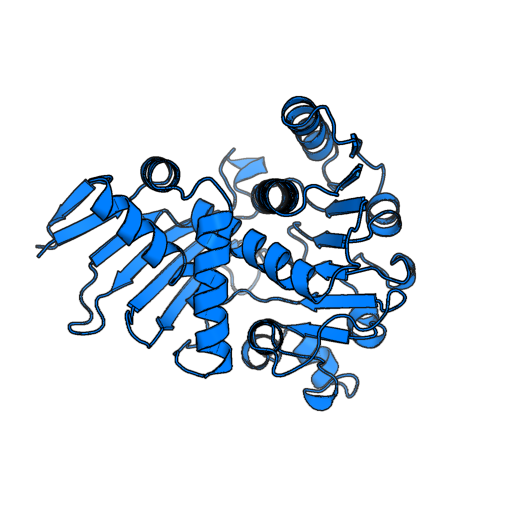-13.568 1.00 25.29 139 PHE A C 1
ATOM 1075 O O . PHE A 1 142 ? -32.604 18.788 -13.740 1.00 26.58 139 PHE A O 1
ATOM 1083 N N . LYS A 1 143 ? -34.616 19.109 -12.751 1.00 25.13 140 LYS A N 1
ATOM 1084 C CA . LYS A 1 143 ? -34.309 20.377 -12.093 1.00 25.92 140 LYS A CA 1
ATOM 1085 C C . LYS A 1 143 ? -34.074 20.228 -10.588 1.00 25.06 140 LYS A C 1
ATOM 1086 O O . LYS A 1 143 ? -33.328 21.012 -10.008 1.00 25.22 140 LYS A O 1
ATOM 1092 N N . ASP A 1 144 ? -34.722 19.243 -9.975 1.00 24.46 141 ASP A N 1
ATOM 1093 C CA . ASP A 1 144 ? -34.715 19.092 -8.498 1.00 23.65 141 ASP A CA 1
ATOM 1094 C C . ASP A 1 144 ? -33.946 17.826 -8.077 1.00 22.69 141 ASP A C 1
ATOM 1095 O O . ASP A 1 144 ? -34.353 16.687 -8.421 1.00 21.72 141 ASP A O 1
ATOM 1100 N N . LEU A 1 145 ? -32.860 18.025 -7.329 1.00 21.37 142 LEU A N 1
ATOM 1101 C CA . LEU A 1 145 ? -32.030 16.935 -6.841 1.00 20.42 142 LEU A CA 1
ATOM 1102 C C . LEU A 1 145 ? -32.182 16.868 -5.324 1.00 20.16 142 LEU A C 1
ATOM 1103 O O . LEU A 1 145 ? -32.202 17.904 -4.664 1.00 20.41 142 LEU A O 1
ATOM 1108 N N . THR A 1 146 ? -32.288 15.657 -4.787 1.00 19.55 143 THR A N 1
ATOM 1109 C CA . THR A 1 146 ? -32.299 15.456 -3.335 1.00 19.58 143 THR A CA 1
ATOM 1110 C C . THR A 1 146 ? -31.073 14.665 -2.894 1.00 19.36 143 THR A C 1
ATOM 1111 O O . THR A 1 146 ? -30.752 13.613 -3.502 1.00 18.94 143 THR A O 1
ATOM 1115 N N . ILE A 1 147 ? -30.456 15.123 -1.793 1.00 19.57 144 ILE A N 1
ATOM 1116 C CA . ILE A 1 147 ? -29.357 14.441 -1.133 1.00 20.07 144 ILE A CA 1
ATOM 1117 C C . ILE A 1 147 ? -29.779 14.157 0.317 1.00 20.55 144 ILE A C 1
ATOM 1118 O O . ILE A 1 147 ? -30.176 15.088 1.024 1.00 21.14 144 ILE A O 1
ATOM 1123 N N . ILE A 1 148 ? -29.711 12.885 0.745 1.00 20.42 145 ILE A N 1
ATOM 1124 C CA . ILE A 1 148 ? -29.947 12.523 2.161 1.00 20.77 145 ILE A CA 1
ATOM 1125 C C . ILE A 1 148 ? -28.640 12.033 2.721 1.00 21.34 145 ILE A C 1
ATOM 1126 O O . ILE A 1 148 ? -28.134 11.001 2.294 1.00 20.48 145 ILE A O 1
ATOM 1131 N N . GLY A 1 149 ? -28.107 12.764 3.693 1.00 22.55 146 GLY A N 1
ATOM 1132 C CA . GLY A 1 149 ? -26.830 12.411 4.302 1.00 23.98 146 GLY A CA 1
ATOM 1133 C C . GLY A 1 149 ? -25.745 13.332 3.798 1.00 25.08 146 GLY A C 1
ATOM 1134 O O . GLY A 1 149 ? -25.438 13.355 2.589 1.00 25.35 146 GLY A O 1
ATOM 1135 N N . CYS A 1 150 ? -25.162 14.091 4.722 1.00 26.94 147 CYS A N 1
ATOM 1136 C CA . CYS A 1 150 ? -24.247 15.188 4.397 1.00 27.89 147 CYS A CA 1
ATOM 1137 C C . CYS A 1 150 ? -22.759 14.928 4.670 1.00 28.70 147 CYS A C 1
ATOM 1138 O O . CYS A 1 150 ? -21.976 15.875 4.862 1.00 29.78 147 CYS A O 1
ATOM 1141 N N . GLY A 1 151 ? -22.351 13.654 4.631 1.00 27.68 148 GLY A N 1
ATOM 1142 C CA . GLY A 1 151 ? -20.959 13.286 4.852 1.00 27.53 148 GLY A CA 1
ATOM 1143 C C . GLY A 1 151 ? -20.165 13.382 3.573 1.00 26.42 148 GLY A C 1
ATOM 1144 O O . GLY A 1 151 ? -20.566 14.082 2.629 1.00 26.32 148 GLY A O 1
ATOM 1145 N N . LEU A 1 152 ? -19.059 12.660 3.514 1.00 25.48 149 LEU A N 1
ATOM 1146 C CA . LEU A 1 152 ? -18.195 12.749 2.361 1.00 25.37 149 LEU A CA 1
ATOM 1147 C C . LEU A 1 152 ? -18.871 12.207 1.084 1.00 23.53 149 LEU A C 1
ATOM 1148 O O . LEU A 1 152 ? -18.636 12.706 -0.013 1.00 22.87 149 LEU A O 1
ATOM 1153 N N . ILE A 1 153 ? -19.666 11.148 1.229 1.00 22.13 150 ILE A N 1
ATOM 1154 C CA . ILE A 1 153 ? -20.328 10.573 0.075 1.00 20.96 150 ILE A CA 1
ATOM 1155 C C . ILE A 1 153 ? -21.359 11.587 -0.450 1.00 20.89 150 ILE A C 1
ATOM 1156 O O . ILE A 1 153 ? -21.390 11.895 -1.644 1.00 20.43 150 ILE A O 1
ATOM 1161 N N . GLY A 1 154 ? -22.196 12.111 0.437 1.00 21.00 151 GLY A N 1
ATOM 1162 C CA . GLY A 1 154 ? -23.157 13.153 -0.004 1.00 21.22 151 GLY A CA 1
ATOM 1163 C C . GLY A 1 154 ? -22.484 14.329 -0.699 1.00 21.71 151 GLY A C 1
ATOM 1164 O O . GLY A 1 154 ? -22.950 14.800 -1.746 1.00 21.92 151 GLY A O 1
ATOM 1165 N N . ASP A 1 155 ? -21.382 14.820 -0.121 1.00 22.40 152 ASP A N 1
ATOM 1166 C CA . ASP A 1 155 ? -20.665 15.972 -0.680 1.00 22.95 152 ASP A CA 1
ATOM 1167 C C . ASP A 1 155 ? -20.251 15.688 -2.118 1.00 22.28 152 ASP A C 1
ATOM 1168 O O . ASP A 1 155 ? -20.439 16.523 -3.014 1.00 21.39 152 ASP A O 1
ATOM 1173 N N . LYS A 1 156 ? -19.672 14.497 -2.343 1.00 21.70 153 LYS A N 1
ATOM 1174 C CA . LYS A 1 156 ? -19.196 14.152 -3.690 1.00 21.43 153 LYS A CA 1
ATOM 1175 C C . LYS A 1 156 ? -20.314 13.842 -4.683 1.00 20.50 153 LYS A C 1
ATOM 1176 O O . LYS A 1 156 ? -20.187 14.096 -5.894 1.00 20.59 153 LYS A O 1
ATOM 1182 N N . GLN A 1 157 ? -21.379 13.218 -4.190 1.00 20.08 154 GLN A N 1
ATOM 1183 C CA . GLN A 1 157 ? -22.558 12.974 -5.006 1.00 19.47 154 GLN A CA 1
ATOM 1184 C C . GLN A 1 157 ? -23.020 14.330 -5.518 1.00 19.84 154 GLN A C 1
ATOM 1185 O O . GLN A 1 157 ? -23.254 14.518 -6.718 1.00 19.57 154 GLN A O 1
ATOM 1191 N N . LEU A 1 158 ? -23.135 15.279 -4.593 1.00 20.24 155 LEU A N 1
ATOM 1192 C CA . LEU A 1 158 ? -23.638 16.618 -4.951 1.00 20.85 155 LEU A CA 1
ATOM 1193 C C . LEU A 1 158 ? -22.694 17.334 -5.909 1.00 21.43 155 LEU A C 1
ATOM 1194 O O . LEU A 1 158 ? -23.136 17.847 -6.943 1.00 21.18 155 LEU A O 1
ATOM 1199 N N . GLN A 1 159 ? -21.386 17.332 -5.582 1.00 21.94 156 GLN A N 1
ATOM 1200 C CA . GLN A 1 159 ? -20.399 17.977 -6.450 1.00 22.61 156 GLN A CA 1
ATOM 1201 C C . GLN A 1 159 ? -20.498 17.460 -7.894 1.00 22.14 156 GLN A C 1
ATOM 1202 O O . GLN A 1 159 ? -20.543 18.228 -8.856 1.00 22.48 156 GLN A O 1
ATOM 1208 N N . SER A 1 160 ? -20.490 16.143 -8.029 1.00 21.47 157 SER A N 1
ATOM 1209 C CA . SER A 1 160 ? -20.476 15.484 -9.338 1.00 21.72 157 SER A CA 1
ATOM 1210 C C . SER A 1 160 ? -21.746 15.724 -10.158 1.00 21.49 157 SER A C 1
ATOM 1211 O O . SER A 1 160 ? -21.678 15.930 -11.378 1.00 21.53 157 SER A O 1
ATOM 1214 N N . MET A 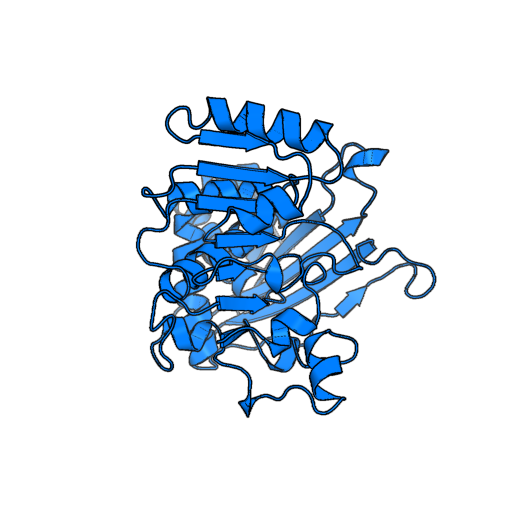1 161 ? -22.897 15.691 -9.493 1.00 21.44 158 MET A N 1
ATOM 1215 C CA . MET A 1 161 ? -24.190 15.932 -10.174 1.00 21.79 158 MET A CA 1
ATOM 1216 C C . MET A 1 161 ? -24.229 17.359 -10.739 1.00 22.58 158 MET A C 1
ATOM 1217 O O . MET A 1 161 ? -24.590 17.602 -11.907 1.00 22.79 158 MET A O 1
ATOM 1222 N N . LEU A 1 162 ? -23.774 18.298 -9.921 1.00 23.03 159 LEU A N 1
ATOM 1223 C CA . LEU A 1 162 ? -23.726 19.701 -10.332 1.00 24.02 159 LEU A CA 1
ATOM 1224 C C . LEU A 1 162 ? -22.712 19.951 -11.440 1.00 24.63 159 LEU A C 1
ATOM 1225 O O . LEU A 1 162 ? -22.963 20.776 -12.327 1.00 25.14 159 LEU A O 1
ATOM 1230 N N . GLU A 1 163 ? -21.584 19.230 -11.398 1.00 24.34 160 GLU A N 1
ATOM 1231 C CA . GLU A 1 163 ? -20.607 19.291 -12.484 1.00 25.43 160 GLU A CA 1
ATOM 1232 C C . GLU A 1 163 ? -21.193 18.743 -13.774 1.00 25.46 160 GLU A C 1
ATOM 1233 O O . GLU A 1 163 ? -20.907 19.258 -14.861 1.00 25.73 160 GLU A O 1
ATOM 1239 N N . GLN A 1 164 ? -22.006 17.690 -13.658 1.00 24.59 161 GLN A N 1
ATOM 1240 C CA . GLN A 1 164 ? -22.409 16.900 -14.811 1.00 24.82 161 GLN A CA 1
ATOM 1241 C C . GLN A 1 164 ? -23.796 17.265 -15.363 1.00 25.41 161 GLN A C 1
ATOM 1242 O O . GLN A 1 164 ? -24.121 16.935 -16.501 1.00 26.01 161 GLN A O 1
ATOM 1248 N N . PHE A 1 165 ? -24.609 17.936 -14.563 1.00 25.97 162 PHE A N 1
ATOM 1249 C CA . PHE A 1 165 ? -25.954 18.326 -14.993 1.00 26.94 162 PHE A CA 1
ATOM 1250 C C . PHE A 1 165 ? -26.187 19.795 -14.733 1.00 28.30 162 PHE A C 1
ATOM 1251 O O . PHE A 1 165 ? -26.557 20.199 -13.622 1.00 28.01 162 PHE A O 1
ATOM 1259 N N . ASP A 1 166 ? -25.989 20.608 -15.768 1.00 30.77 163 ASP A N 1
ATOM 1260 C CA . ASP A 1 166 ? -26.094 22.053 -15.585 1.00 33.23 163 ASP A CA 1
ATOM 1261 C C . ASP A 1 166 ? -27.530 22.539 -15.437 1.00 33.55 163 ASP A C 1
ATOM 1262 O O . ASP A 1 166 ? -27.755 23.708 -15.104 1.00 35.91 163 ASP A O 1
ATOM 1267 N N . HIS A 1 167 ? -28.500 21.658 -15.682 1.00 31.79 164 HIS A N 1
ATOM 1268 C CA . HIS A 1 167 ? -29.930 22.008 -15.547 1.00 30.83 164 HIS A CA 1
ATOM 1269 C C . HIS A 1 167 ? -30.532 21.915 -14.150 1.00 29.45 164 HIS A C 1
ATOM 1270 O O . HIS A 1 167 ? -31.689 22.321 -13.914 1.00 28.14 164 HIS A O 1
ATOM 1277 N N . ILE A 1 168 ? -29.770 21.386 -13.198 1.00 28.69 165 ILE A N 1
ATOM 1278 C CA . ILE A 1 168 ? -30.244 21.302 -11.804 1.00 27.48 165 ILE A CA 1
ATOM 1279 C C . ILE A 1 168 ? -30.449 22.707 -11.242 1.00 27.73 165 ILE A C 1
ATOM 1280 O O . ILE A 1 168 ? -29.541 23.545 -11.332 1.00 27.64 165 ILE A O 1
ATOM 1285 N N . GLU A 1 169 ? -31.644 22.968 -10.708 1.00 27.55 166 GLU A N 1
ATOM 1286 C CA . GLU A 1 169 ? -32.006 24.294 -10.208 1.00 28.55 166 GLU A CA 1
ATOM 1287 C C . GLU A 1 169 ? -32.035 24.372 -8.690 1.00 27.84 166 GLU A C 1
ATOM 1288 O O . GLU A 1 169 ? -31.590 25.365 -8.106 1.00 28.93 166 GLU A O 1
ATOM 1294 N N . ARG A 1 170 ? -32.549 23.309 -8.065 1.00 26.39 167 ARG A N 1
ATOM 1295 C CA . ARG A 1 170 ? -32.787 23.257 -6.626 1.00 25.51 167 ARG A CA 1
ATOM 1296 C C . ARG A 1 170 ? -32.179 21.964 -6.071 1.00 24.44 167 ARG A C 1
ATOM 1297 O O . ARG A 1 170 ? -32.117 20.965 -6.765 1.00 23.76 167 ARG A O 1
ATOM 1305 N N . VAL A 1 171 ? -31.749 22.000 -4.817 1.00 24.42 168 VAL A N 1
ATOM 1306 C CA . VAL A 1 171 ? -31.129 20.844 -4.173 1.00 23.77 168 VAL A CA 1
ATOM 1307 C C . VAL A 1 171 ? -31.703 20.792 -2.755 1.00 23.98 168 VAL A C 1
ATOM 1308 O O . VAL A 1 171 ? -31.451 21.681 -1.938 1.00 24.90 168 VAL A O 1
ATOM 1312 N N . PHE A 1 172 ? -32.478 19.751 -2.479 1.00 23.08 169 PHE A N 1
ATOM 1313 C CA . PHE A 1 172 ? -33.073 19.533 -1.175 1.00 23.29 169 PHE A CA 1
ATOM 1314 C C . PHE A 1 172 ? -32.140 18.639 -0.401 1.00 23.60 169 PHE A C 1
ATOM 1315 O O . PHE A 1 172 ? -31.645 17.632 -0.920 1.00 23.35 169 PHE A O 1
ATOM 1323 N N . VAL A 1 173 ? -31.856 19.022 0.831 1.00 24.35 170 VAL A N 1
ATOM 1324 C CA . VAL A 1 173 ? -30.808 18.342 1.573 1.00 24.99 170 VAL A CA 1
ATOM 1325 C C . VAL A 1 173 ? -31.376 18.018 2.927 1.00 25.71 170 VAL A C 1
ATOM 1326 O O . VAL A 1 173 ? -32.019 18.870 3.538 1.00 26.06 170 VAL A O 1
ATOM 1330 N N . TYR A 1 174 ? -31.197 16.776 3.369 1.00 26.06 171 TYR A N 1
ATOM 1331 C CA . TYR A 1 174 ? -31.588 16.389 4.727 1.00 27.13 171 TYR A CA 1
ATOM 1332 C C . TYR A 1 174 ? -30.510 15.542 5.376 1.00 28.09 171 TYR A C 1
ATOM 1333 O O . TYR A 1 174 ? -29.884 14.682 4.726 1.00 26.43 171 TYR A O 1
ATOM 1342 N N . ASP A 1 175 ? -30.287 15.796 6.665 1.00 29.22 172 ASP A N 1
ATOM 1343 C CA . ASP A 1 175 ? -29.462 14.930 7.482 1.00 30.69 172 ASP A CA 1
ATOM 1344 C C . ASP A 1 175 ? -30.156 14.786 8.839 1.00 33.20 172 ASP A C 1
ATOM 1345 O O . ASP A 1 175 ? -30.764 15.736 9.335 1.00 33.02 172 ASP A O 1
ATOM 1350 N N . GLN A 1 176 ? -30.080 13.592 9.417 1.00 34.95 173 GLN A N 1
ATOM 1351 C CA . GLN A 1 176 ? -30.615 13.326 10.745 1.00 37.94 173 GLN A CA 1
ATOM 1352 C C . GLN A 1 176 ? -30.013 14.262 11.781 1.00 39.23 173 GLN A C 1
ATOM 1353 O O . GLN A 1 176 ? -30.674 14.642 12.751 1.00 41.61 173 GLN A O 1
ATOM 1359 N N . PHE A 1 177 ? -28.749 14.614 11.576 1.00 39.36 174 PHE A N 1
ATOM 1360 C CA . PHE A 1 177 ? -28.038 15.549 12.424 1.00 41.39 174 PHE A CA 1
ATOM 1361 C C . PHE A 1 177 ? -28.158 16.941 11.798 1.00 41.27 174 PHE A C 1
ATOM 1362 O O . PHE A 1 177 ? -27.496 17.254 10.799 1.00 39.85 174 PHE A O 1
ATOM 1370 N N . SER A 1 178 ? -29.014 17.770 12.399 1.00 40.74 175 SER A N 1
ATOM 1371 C CA . SER A 1 178 ? -29.431 19.031 11.801 1.00 41.39 175 SER A CA 1
ATOM 1372 C C . SER A 1 178 ? -28.279 19.945 11.474 1.00 41.59 175 SER A C 1
ATOM 1373 O O . SER A 1 178 ? -28.264 20.579 10.421 1.00 41.07 175 SER A O 1
ATOM 1376 N N . GLU A 1 179 ? -27.319 20.013 12.385 1.00 41.99 176 GLU A N 1
ATOM 1377 C CA . GLU A 1 179 ? -26.200 20.931 12.248 1.00 43.81 176 GLU A CA 1
ATOM 1378 C C . GLU A 1 179 ? -25.344 20.604 11.034 1.00 41.90 176 GLU A C 1
ATOM 1379 O O . GLU A 1 179 ? -24.836 21.517 10.372 1.00 41.89 176 GLU A O 1
ATOM 1385 N N . ALA A 1 180 ? -25.186 19.302 10.763 1.00 40.36 177 ALA A N 1
ATOM 1386 C CA . ALA A 1 180 ? -24.448 18.806 9.597 1.00 38.87 177 ALA A CA 1
ATOM 1387 C C . ALA A 1 180 ? -25.117 19.284 8.301 1.00 36.83 177 ALA A C 1
ATOM 1388 O O . ALA A 1 180 ? -24.462 19.752 7.365 1.00 36.20 177 ALA A O 1
ATOM 1390 N N . CYS A 1 181 ? -26.434 19.172 8.277 1.00 36.20 178 CYS A N 1
ATOM 1391 C CA . CYS A 1 181 ? -27.234 19.686 7.171 1.00 34.43 178 CYS A CA 1
ATOM 1392 C C . CYS A 1 181 ? -27.060 21.212 7.006 1.00 34.73 178 CYS A C 1
ATOM 1393 O O . CYS A 1 181 ? -26.777 21.709 5.902 1.00 32.54 178 CYS A O 1
ATOM 1396 N N . ALA A 1 182 ? -27.204 21.933 8.120 1.00 35.39 179 ALA A N 1
ATOM 1397 C CA . ALA A 1 182 ? -27.096 23.388 8.117 1.00 37.19 179 ALA A CA 1
ATOM 1398 C C . ALA A 1 182 ? -25.781 23.824 7.497 1.00 37.74 179 ALA A C 1
ATOM 1399 O O . ALA A 1 182 ? -25.768 24.597 6.549 1.00 38.99 179 ALA A O 1
ATOM 1401 N N . ARG A 1 183 ? -24.680 23.295 8.004 1.00 38.76 180 ARG A N 1
ATOM 1402 C CA . ARG A 1 183 ? -23.362 23.707 7.542 1.00 40.42 180 ARG A CA 1
ATOM 1403 C C . ARG A 1 183 ? -23.117 23.280 6.094 1.00 37.87 180 ARG A C 1
ATOM 1404 O O . ARG A 1 183 ? -22.559 24.051 5.297 1.00 38.17 180 ARG A O 1
ATOM 1412 N N . PHE A 1 184 ? -23.542 22.059 5.774 1.00 34.88 181 PHE A N 1
ATOM 1413 C CA . PHE A 1 184 ? -23.523 21.527 4.402 1.00 32.94 181 PHE A CA 1
ATOM 1414 C C . PHE A 1 184 ? -24.196 22.475 3.400 1.00 32.52 181 PHE A C 1
ATOM 1415 O O . PHE A 1 184 ? -23.564 22.882 2.426 1.00 32.08 181 PHE A O 1
ATOM 1423 N N . VAL A 1 185 ? -25.459 22.834 3.629 1.00 33.65 182 VAL A N 1
ATOM 1424 C CA . VAL A 1 185 ? -26.128 23.766 2.687 1.00 34.20 182 VAL A CA 1
ATOM 1425 C C . VAL A 1 185 ? -25.476 25.164 2.681 1.00 35.52 182 VAL A C 1
ATOM 1426 O O . VAL A 1 185 ? -25.269 25.741 1.622 1.00 34.54 182 VAL A O 1
ATOM 1430 N N . ASP A 1 186 ? -25.081 25.664 3.850 1.00 37.36 183 ASP A N 1
ATOM 1431 C CA . ASP A 1 186 ? -24.407 26.954 3.932 1.00 40.60 183 ASP A CA 1
ATOM 1432 C C . ASP A 1 186 ? -23.157 26.970 3.040 1.00 40.08 183 ASP A C 1
ATOM 1433 O O . ASP A 1 186 ? -22.994 27.877 2.205 1.00 38.81 183 ASP A O 1
ATOM 1438 N N . ARG A 1 187 ? -22.297 25.952 3.196 1.00 39.01 184 ARG A N 1
ATOM 1439 C CA . ARG A 1 187 ? -21.075 25.828 2.395 1.00 38.63 184 ARG A CA 1
ATOM 1440 C C . ARG A 1 187 ? -21.427 25.794 0.912 1.00 36.71 184 ARG A C 1
ATOM 1441 O O . ARG A 1 187 ? -20.809 26.480 0.101 1.00 36.54 184 ARG A O 1
ATOM 1449 N N . TRP A 1 188 ? -22.402 24.966 0.544 1.00 34.41 185 TRP A N 1
ATOM 1450 C CA . TRP A 1 188 ? -22.709 24.818 -0.865 1.00 33.17 185 TRP A CA 1
ATOM 1451 C C . TRP A 1 188 ? -23.360 26.024 -1.482 1.00 34.21 185 TRP A C 1
ATOM 1452 O O . TRP A 1 188 ? -23.091 26.338 -2.645 1.00 34.04 185 TRP A O 1
ATOM 1463 N N . GLN A 1 189 ? -24.234 26.694 -0.724 1.00 35.41 186 GLN A N 1
ATOM 1464 C CA . GLN A 1 189 ? -24.884 27.917 -1.198 1.00 38.28 186 GLN A CA 1
ATOM 1465 C C . GLN A 1 189 ? -23.852 28.962 -1.658 1.00 39.68 186 GLN A C 1
ATOM 1466 O O . GLN A 1 189 ? -24.095 29.697 -2.619 1.00 39.42 186 GLN A O 1
ATOM 1472 N N . GLN A 1 190 ? -22.684 28.983 -1.014 1.00 41.29 187 GLN A N 1
ATOM 1473 C CA . GLN A 1 190 ? -21.620 29.917 -1.399 1.00 43.97 187 GLN A CA 1
ATOM 1474 C C . GLN A 1 190 ? -20.794 29.390 -2.560 1.00 45.70 187 GLN A C 1
ATOM 1475 O O . GLN A 1 190 ? -20.396 30.157 -3.447 1.00 46.69 187 GLN A O 1
ATOM 1481 N N . GLN A 1 191 ? -20.543 28.079 -2.554 1.00 45.24 188 GLN A N 1
ATOM 1482 C CA . GLN A 1 191 ? -19.905 27.416 -3.686 1.00 46.10 188 GLN A CA 1
ATOM 1483 C C . GLN A 1 191 ? -20.685 27.590 -4.993 1.00 46.17 188 GLN A C 1
ATOM 1484 O O . GLN A 1 191 ? -20.082 27.738 -6.058 1.00 46.54 188 GLN A O 1
ATOM 1490 N N A ARG A 1 192 ? -22.015 27.540 -4.908 0.50 45.68 189 ARG A N 1
ATOM 1491 N N B ARG A 1 192 ? -22.016 27.565 -4.897 0.50 44.89 189 ARG A N 1
ATOM 1492 C CA A ARG A 1 192 ? -22.883 27.685 -6.078 0.50 45.81 189 ARG A CA 1
ATOM 1493 C CA B ARG A 1 192 ? -22.899 27.659 -6.059 0.50 44.48 189 ARG A CA 1
ATOM 1494 C C A ARG A 1 192 ? -24.057 28.598 -5.760 0.50 45.83 189 ARG A C 1
ATOM 1495 C C B ARG A 1 192 ? -24.069 28.596 -5.762 0.50 45.11 189 ARG A C 1
ATOM 1496 O O A ARG A 1 192 ? -25.135 28.116 -5.415 0.50 45.25 189 ARG A O 1
ATOM 1497 O O B ARG A 1 192 ? -25.158 28.125 -5.433 0.50 44.58 189 ARG A O 1
ATOM 1512 N N . PRO A 1 193 ? -23.850 29.928 -5.872 1.00 47.01 190 PRO A N 1
ATOM 1513 C CA . PRO A 1 193 ? -24.895 30.921 -5.579 1.00 47.66 190 PRO A CA 1
ATOM 1514 C C . PRO A 1 193 ? -26.140 30.864 -6.484 1.00 46.51 190 PRO A C 1
ATOM 1515 O O . PRO A 1 193 ? -27.230 31.173 -6.022 1.00 48.80 190 PRO A O 1
ATOM 1519 N N . GLU A 1 194 ? -25.973 30.464 -7.742 1.00 46.23 191 GLU A N 1
ATOM 1520 C CA . GLU A 1 194 ? -27.090 30.361 -8.700 1.00 46.33 191 GLU A CA 1
ATOM 1521 C C . GLU A 1 194 ? -28.009 29.134 -8.538 1.00 43.83 191 GLU A C 1
ATOM 1522 O O . GLU A 1 194 ? -29.118 29.124 -9.055 1.00 43.73 191 GLU A O 1
ATOM 1528 N N . ILE A 1 195 ? -27.551 28.098 -7.845 1.00 40.77 192 ILE A N 1
ATOM 1529 C CA . ILE A 1 195 ? -28.437 26.975 -7.486 1.00 37.78 192 ILE A CA 1
ATOM 1530 C C . ILE A 1 195 ? -29.091 27.259 -6.131 1.00 36.57 192 ILE A C 1
ATOM 1531 O O . ILE A 1 195 ? -28.504 27.927 -5.281 1.00 36.56 192 ILE A O 1
ATOM 1536 N N . ASN A 1 196 ? -30.310 26.775 -5.931 1.00 34.72 193 ASN A N 1
ATOM 1537 C CA . ASN A 1 196 ? -31.013 26.994 -4.672 1.00 34.27 193 ASN A CA 1
ATOM 1538 C C . ASN A 1 196 ? -30.956 25.766 -3.762 1.00 32.54 193 ASN A C 1
ATOM 1539 O O . ASN A 1 196 ? -31.595 24.762 -4.063 1.00 31.45 193 ASN A O 1
ATOM 1544 N N . PHE A 1 197 ? -30.210 25.840 -2.658 1.00 30.66 194 PHE A N 1
ATOM 1545 C CA . PHE A 1 197 ? -30.130 24.709 -1.711 1.00 29.97 194 PHE A CA 1
ATOM 1546 C C . PHE A 1 197 ? -31.112 24.903 -0.578 1.00 30.12 194 PHE A C 1
ATOM 1547 O O . PHE A 1 197 ? -31.162 25.988 0.013 1.00 32.09 194 PHE A O 1
ATOM 1555 N N . ILE A 1 198 ? -31.910 23.879 -0.296 1.00 28.94 195 ILE A N 1
ATOM 1556 C CA . ILE A 1 198 ? -32.905 23.932 0.776 1.00 29.43 195 ILE A CA 1
ATOM 1557 C C . ILE A 1 198 ? -32.635 22.871 1.828 1.00 29.72 195 ILE A C 1
ATOM 1558 O O . ILE A 1 198 ? -32.682 21.671 1.541 1.00 28.59 195 ILE A O 1
ATOM 1563 N N . ALA A 1 199 ? -32.337 23.318 3.043 1.00 30.09 196 ALA A N 1
ATOM 1564 C CA . ALA A 1 199 ? -32.180 22.418 4.166 1.00 31.04 196 ALA A CA 1
ATOM 1565 C C . ALA A 1 199 ? -33.584 22.065 4.617 1.00 31.08 196 ALA A C 1
ATOM 1566 O O . ALA A 1 199 ? -34.314 22.945 5.033 1.00 32.52 196 ALA A O 1
ATOM 1568 N N . THR A 1 200 ? -33.982 20.801 4.513 1.00 30.23 197 THR A N 1
ATOM 1569 C CA . THR A 1 200 ? -35.340 20.391 4.873 1.00 30.60 197 THR A CA 1
ATOM 1570 C C . THR A 1 200 ? -35.456 19.991 6.338 1.00 32.50 197 THR A C 1
ATOM 1571 O O . THR A 1 200 ? -34.443 19.694 6.989 1.00 32.59 197 THR A O 1
ATOM 1575 N N . GLU A 1 201 ? -36.698 19.949 6.825 1.00 34.35 198 GLU A N 1
ATOM 1576 C CA . GLU A 1 201 ? -37.019 19.612 8.225 1.00 38.08 198 GLU A CA 1
ATOM 1577 C C . GLU A 1 201 ? -37.071 18.108 8.488 1.00 36.65 198 GLU A C 1
ATOM 1578 O O . GLU A 1 201 ? -36.770 17.668 9.584 1.00 36.77 198 GLU A O 1
ATOM 1584 N N . ASN A 1 202 ? -37.479 17.324 7.496 1.00 34.94 199 ASN A N 1
ATOM 1585 C CA . ASN A 1 202 ? -37.453 15.861 7.619 1.00 33.69 199 ASN A CA 1
ATOM 1586 C C . ASN A 1 202 ? -37.098 15.229 6.277 1.00 31.99 199 ASN A C 1
ATOM 1587 O O . ASN A 1 202 ? -37.026 15.935 5.253 1.00 30.14 199 ASN A O 1
ATOM 1592 N N . ALA A 1 203 ? -36.887 13.915 6.287 1.00 30.61 200 ALA A N 1
ATOM 1593 C CA . ALA A 1 203 ? -36.478 13.199 5.084 1.00 29.72 200 ALA A CA 1
ATOM 1594 C C . ALA A 1 203 ? -37.595 13.183 4.064 1.00 28.77 200 ALA A C 1
ATOM 1595 O O . ALA A 1 203 ? -37.345 13.300 2.873 1.00 27.12 200 ALA A O 1
ATOM 1597 N N . LYS A 1 204 ? -38.831 13.036 4.543 1.00 29.85 201 LYS A N 1
ATOM 1598 C CA . LYS A 1 204 ? -40.006 13.001 3.670 1.00 29.93 201 LYS A CA 1
ATOM 1599 C C . LYS A 1 204 ? -40.114 14.260 2.815 1.00 29.51 201 LYS A C 1
ATOM 1600 O O . LYS A 1 204 ? -40.265 14.169 1.591 1.00 29.07 201 LYS A O 1
ATOM 1606 N N . GLU A 1 205 ? -40.006 15.430 3.443 1.00 29.28 202 GLU A N 1
ATOM 1607 C CA . GLU A 1 205 ? -39.925 16.682 2.674 1.00 29.12 202 GLU A CA 1
ATOM 1608 C C . GLU A 1 205 ? -38.822 16.643 1.590 1.00 27.02 202 GLU A C 1
ATOM 1609 O O . GLU A 1 205 ? -39.065 17.056 0.454 1.00 26.08 202 GLU A O 1
ATOM 1615 N N . ALA A 1 206 ? -37.616 16.188 1.945 1.00 25.24 203 ALA A N 1
ATOM 1616 C CA . ALA A 1 206 ? -36.529 16.135 0.971 1.00 23.90 203 ALA A CA 1
ATOM 1617 C C . ALA A 1 206 ? -36.827 15.144 -0.173 1.00 22.68 203 ALA A C 1
ATOM 1618 O O . ALA A 1 206 ? -36.712 15.478 -1.354 1.00 21.11 203 ALA A O 1
ATOM 1620 N N . VAL A 1 207 ? -37.224 13.924 0.189 1.00 22.47 204 VAL A N 1
ATOM 1621 C CA . VAL A 1 207 ? -37.479 12.885 -0.811 1.00 22.23 204 VAL A CA 1
ATOM 1622 C C . VAL A 1 207 ? -38.649 13.269 -1.735 1.00 22.68 204 VAL A C 1
ATOM 1623 O O . VAL A 1 207 ? -38.547 13.148 -2.977 1.00 21.87 204 VAL A O 1
ATOM 1627 N N . SER A 1 208 ? -39.719 13.792 -1.129 1.00 23.29 205 SER A N 1
ATOM 1628 C CA . SER A 1 208 ? -40.943 14.179 -1.844 1.00 24.54 205 SER A CA 1
ATOM 1629 C C . SER A 1 208 ? -40.698 15.214 -2.919 1.00 24.23 205 SER A C 1
ATOM 1630 O O . SER A 1 208 ? -41.457 15.290 -3.872 1.00 23.97 205 SER A O 1
ATOM 1633 N N . ASN A 1 209 ? -39.642 16.007 -2.755 1.00 24.28 206 ASN A N 1
ATOM 1634 C CA . ASN A 1 209 ? -39.404 17.154 -3.645 1.00 24.43 206 ASN A CA 1
ATOM 1635 C C . ASN A 1 209 ? -38.295 16.927 -4.669 1.00 23.37 206 ASN A C 1
ATOM 1636 O O . ASN A 1 209 ? -37.973 17.838 -5.469 1.00 23.49 206 ASN A O 1
ATOM 1641 N N . GLY A 1 210 ? -37.739 15.721 -4.684 1.00 22.27 207 GLY A N 1
ATOM 1642 C CA . GLY A 1 210 ? -36.637 15.409 -5.589 1.00 21.46 207 GLY A CA 1
ATOM 1643 C C . GLY A 1 210 ? -37.050 14.633 -6.819 1.00 20.89 207 GLY A C 1
ATOM 1644 O O . GLY A 1 210 ? -37.800 13.680 -6.729 1.00 21.27 207 GLY A O 1
ATOM 1645 N N . GLU A 1 211 ? -36.570 15.056 -7.977 1.00 20.38 208 GLU A N 1
ATOM 1646 C CA . GLU A 1 211 ? -36.690 14.260 -9.202 1.00 20.34 208 GLU A CA 1
ATOM 1647 C C . GLU A 1 211 ? -35.588 13.187 -9.282 1.00 19.49 208 GLU A C 1
ATOM 1648 O O . GLU A 1 211 ? -35.770 12.118 -9.895 1.00 19.77 208 GLU A O 1
ATOM 1654 N N . VAL A 1 212 ? -34.422 13.497 -8.723 1.00 18.69 209 VAL A N 1
ATOM 1655 C CA . VAL A 1 212 ? -33.387 12.468 -8.542 1.00 18.03 209 VAL A CA 1
ATOM 1656 C C . VAL A 1 212 ? -33.119 12.456 -7.048 1.00 17.87 209 VAL A C 1
ATOM 1657 O O . VAL A 1 212 ? -32.933 13.517 -6.469 1.00 18.33 209 VAL A O 1
ATOM 1661 N N . VAL A 1 213 ? -33.161 11.285 -6.428 1.00 17.27 210 VAL A N 1
ATOM 1662 C CA . VAL A 1 213 ? -32.977 11.198 -4.965 1.00 17.21 210 VAL A CA 1
ATOM 1663 C C . VAL A 1 213 ? -31.752 10.343 -4.747 1.00 17.02 210 VAL A C 1
ATOM 1664 O O . VAL A 1 213 ? -31.670 9.231 -5.315 1.00 16.94 210 VAL A O 1
ATOM 1668 N N . ILE A 1 214 ? -30.780 10.844 -3.972 1.00 16.97 211 ILE A N 1
ATOM 1669 C CA . ILE A 1 214 ? -29.587 10.060 -3.697 1.00 16.83 211 ILE A CA 1
ATOM 1670 C C . ILE A 1 214 ? -29.422 9.820 -2.184 1.00 17.30 211 ILE A C 1
ATOM 1671 O O . ILE A 1 214 ? -29.391 10.772 -1.410 1.00 17.73 211 ILE A O 1
ATOM 1676 N N . THR A 1 215 ? -29.291 8.568 -1.795 1.00 17.87 212 THR A N 1
ATOM 1677 C CA . THR A 1 215 ? -29.152 8.236 -0.361 1.00 18.63 212 THR A CA 1
ATOM 1678 C C . THR A 1 215 ? -27.675 8.064 -0.001 1.00 18.96 212 THR A C 1
ATOM 1679 O O . THR A 1 215 ? -26.936 7.304 -0.641 1.00 18.86 212 THR A O 1
ATOM 1683 N N . CYS A 1 216 ? -27.251 8.760 1.050 1.00 19.42 213 CYS A N 1
ATOM 1684 C CA . CYS A 1 216 ? -25.855 8.881 1.408 1.00 19.51 213 CYS A CA 1
ATOM 1685 C C . CYS A 1 216 ? -25.725 8.861 2.930 1.00 20.43 213 CYS A C 1
ATOM 1686 O O . CYS A 1 216 ? -24.891 9.608 3.500 1.00 20.54 213 CYS A O 1
ATOM 1689 N N . THR A 1 217 ? -26.551 8.045 3.571 1.00 21.17 214 THR A N 1
ATOM 1690 C CA . THR A 1 217 ? -26.508 7.941 5.047 1.00 23.10 214 THR A CA 1
ATOM 1691 C C . THR A 1 217 ? -25.697 6.695 5.519 1.00 24.47 214 THR A C 1
ATOM 1692 O O . THR A 1 217 ? -25.162 5.934 4.713 1.00 23.81 214 THR A O 1
ATOM 1696 N N . VAL A 1 218 ? -25.610 6.498 6.830 1.00 26.43 215 VAL A N 1
ATOM 1697 C CA . VAL A 1 218 ? -25.182 5.223 7.406 1.00 29.59 215 VAL A CA 1
ATOM 1698 C C . VAL A 1 218 ? -26.322 4.722 8.310 1.00 32.41 215 VAL A C 1
ATOM 1699 O O . VAL A 1 218 ? -26.434 5.150 9.460 1.00 35.40 215 VAL A O 1
ATOM 1703 N N . THR A 1 219 ? -27.203 3.888 7.764 1.00 34.11 216 THR A N 1
ATOM 1704 C CA . THR A 1 219 ? -28.376 3.349 8.482 1.00 35.65 216 THR A CA 1
ATOM 1705 C C . THR A 1 219 ? -28.514 1.849 8.167 1.00 36.79 216 THR A C 1
ATOM 1706 O O . THR A 1 219 ? -28.008 1.373 7.145 1.00 35.86 216 THR A O 1
ATOM 1710 N N . ASP A 1 220 ? -29.138 1.085 9.062 1.00 38.87 217 ASP A N 1
ATOM 1711 C CA . ASP A 1 220 ? -29.420 -0.327 8.753 1.00 40.71 217 ASP A CA 1
ATOM 1712 C C . ASP A 1 220 ? -30.933 -0.539 8.694 1.00 39.30 217 ASP A C 1
ATOM 1713 O O . ASP A 1 220 ? -31.408 -1.650 8.464 1.00 41.02 217 ASP A O 1
ATOM 1718 N N . GLN A 1 221 ? -31.675 0.544 8.886 1.00 38.28 218 GLN A N 1
ATOM 1719 C CA . GLN A 1 221 ? -33.141 0.511 8.867 1.00 38.18 218 GLN A CA 1
ATOM 1720 C C . GLN A 1 221 ? -33.747 1.441 7.801 1.00 35.63 218 GLN A C 1
ATOM 1721 O O . GLN A 1 221 ? -33.534 2.660 7.831 1.00 34.13 218 GLN A O 1
ATOM 1727 N N . PRO A 1 222 ? -34.526 0.872 6.865 1.00 34.31 219 PRO A N 1
ATOM 1728 C CA . PRO A 1 222 ? -35.202 1.667 5.821 1.00 31.72 219 PRO A CA 1
ATOM 1729 C C . PRO A 1 222 ? -36.189 2.739 6.341 1.00 31.61 219 PRO A C 1
ATOM 1730 O O . PRO A 1 222 ? -36.902 2.504 7.324 1.00 31.71 219 PRO A O 1
ATOM 1734 N N . TYR A 1 223 ? -36.221 3.910 5.690 1.00 29.96 220 TYR A N 1
ATOM 1735 C CA . TYR A 1 223 ? -37.175 4.980 6.042 1.00 29.45 220 TYR A CA 1
ATOM 1736 C C . TYR A 1 223 ? -37.887 5.517 4.783 1.00 28.94 220 TYR A C 1
ATOM 1737 O O . TYR A 1 223 ? -38.972 6.114 4.868 1.00 29.75 220 TYR A O 1
ATOM 1746 N N . ILE A 1 224 ? -37.293 5.298 3.612 1.00 27.07 221 ILE A N 1
ATOM 1747 C CA . ILE A 1 224 ? -37.901 5.802 2.374 1.00 26.04 221 ILE A CA 1
ATOM 1748 C C . ILE A 1 224 ? -39.091 4.952 1.933 1.00 25.86 221 ILE A C 1
ATOM 1749 O O . ILE A 1 224 ? -38.945 3.779 1.591 1.00 24.97 221 ILE A O 1
ATOM 1754 N N . GLU A 1 225 ? -40.269 5.572 1.976 1.00 26.36 222 GLU A N 1
ATOM 1755 C CA . GLU A 1 225 ? -41.540 4.943 1.566 1.00 27.31 222 GLU A CA 1
ATOM 1756 C C . GLU A 1 225 ? -41.851 5.203 0.102 1.00 26.69 222 GLU A C 1
ATOM 1757 O O . GLU A 1 225 ? -41.572 6.293 -0.402 1.00 26.61 222 GLU A O 1
ATOM 1763 N N . TYR A 1 226 ? -42.487 4.237 -0.563 1.00 27.10 223 TYR A N 1
ATOM 1764 C CA . TYR A 1 226 ? -42.797 4.360 -1.994 1.00 28.10 223 TYR A CA 1
ATOM 1765 C C . TYR A 1 226 ? -43.660 5.574 -2.308 1.00 27.84 223 TYR A C 1
ATOM 1766 O O . TYR A 1 226 ? -43.467 6.255 -3.314 1.00 27.23 223 TYR A O 1
ATOM 1775 N N . ASP A 1 227 ? -44.591 5.882 -1.430 1.00 29.57 224 ASP A N 1
ATOM 1776 C CA . ASP A 1 227 ? -45.514 6.947 -1.755 1.00 30.92 224 ASP A CA 1
ATOM 1777 C C . ASP A 1 227 ? -44.887 8.326 -1.555 1.00 29.18 224 ASP A C 1
ATOM 1778 O O . ASP A 1 227 ? -45.475 9.312 -1.944 1.00 29.89 224 ASP A O 1
ATOM 1783 N N . TRP A 1 228 ? -43.669 8.388 -1.005 1.00 27.93 225 TRP A N 1
ATOM 1784 C CA . TRP A 1 228 ? -42.903 9.640 -0.964 1.00 26.67 225 TRP A CA 1
ATOM 1785 C C . TRP A 1 228 ? -42.421 10.034 -2.336 1.00 26.69 225 TRP A C 1
ATOM 1786 O O . TRP A 1 228 ? -42.110 11.217 -2.590 1.00 26.71 225 TRP A O 1
ATOM 1797 N N . LEU A 1 229 ? -42.300 9.056 -3.223 1.00 25.78 226 LEU A N 1
ATOM 1798 C CA . LEU A 1 229 ? -41.630 9.294 -4.502 1.00 25.09 226 LEU A CA 1
ATOM 1799 C C . LEU A 1 229 ? -42.560 9.883 -5.547 1.00 25.39 226 LEU A C 1
ATOM 1800 O O . LEU A 1 229 ? -43.633 9.331 -5.817 1.00 26.13 226 LEU A O 1
ATOM 1805 N N . GLN A 1 230 ? -42.137 11.002 -6.136 1.00 25.30 227 GLN A N 1
ATOM 1806 C CA . GLN A 1 230 ? -42.854 11.619 -7.265 1.00 26.16 227 GLN A CA 1
ATOM 1807 C C . GLN A 1 230 ? -42.866 10.645 -8.436 1.00 26.16 227 GLN A C 1
ATOM 1808 O O . GLN A 1 230 ? -41.868 9.976 -8.675 1.00 25.18 227 GLN A O 1
ATOM 1814 N N . LYS A 1 231 ? -43.965 10.581 -9.190 1.00 27.34 228 LYS A N 1
ATOM 1815 C CA . LYS A 1 231 ? -43.926 9.837 -10.452 1.00 27.74 228 LYS A CA 1
ATOM 1816 C C . LYS A 1 231 ? -42.867 10.495 -11.296 1.00 26.25 228 LYS A C 1
ATOM 1817 O O . LYS A 1 231 ? -42.754 11.731 -11.288 1.00 25.65 228 LYS A O 1
ATOM 1823 N N . GLY A 1 232 ? -42.054 9.677 -11.967 1.00 24.22 229 GLY A N 1
ATOM 1824 C CA . GLY A 1 232 ? -40.900 10.198 -12.693 1.00 23.55 229 GLY A CA 1
ATOM 1825 C C . GLY A 1 232 ? -39.582 10.231 -11.928 1.00 22.10 229 GLY A C 1
ATOM 1826 O O . GLY A 1 232 ? -38.556 10.477 -12.509 1.00 21.80 229 GLY A O 1
ATOM 1827 N N . ALA A 1 233 ? -39.594 9.978 -10.617 1.00 21.85 230 ALA A N 1
ATOM 1828 C CA . ALA A 1 233 ? -38.360 10.005 -9.826 1.00 20.35 230 ALA A CA 1
ATOM 1829 C C . ALA A 1 233 ? -37.342 8.892 -10.187 1.00 19.88 230 ALA A C 1
ATOM 1830 O O . ALA A 1 233 ? -37.694 7.805 -10.607 1.00 19.91 230 ALA A O 1
ATOM 1832 N N . PHE A 1 234 ? -36.065 9.210 -10.023 1.00 18.79 231 PHE A N 1
ATOM 1833 C CA . PHE A 1 234 ? -35.030 8.207 -10.138 1.00 18.83 231 PHE A CA 1
ATOM 1834 C C . PHE A 1 234 ? -34.345 8.238 -8.779 1.00 18.59 231 PHE A C 1
ATOM 1835 O O . PHE A 1 234 ? -33.928 9.312 -8.325 1.00 18.56 231 PHE A O 1
ATOM 1843 N N . ILE A 1 235 ? -34.272 7.087 -8.128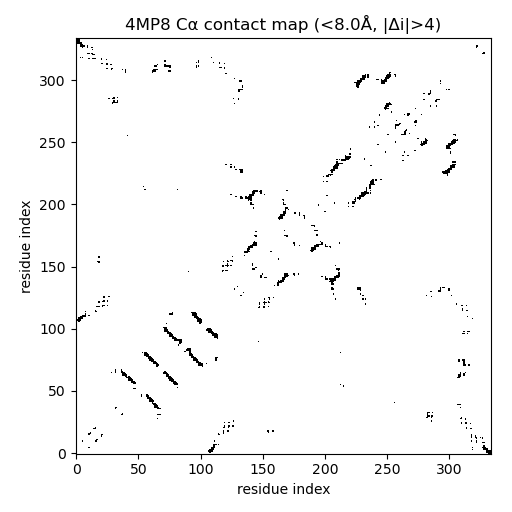 1.00 18.81 232 ILE A N 1
ATOM 1844 C CA . ILE A 1 235 ? -33.580 6.972 -6.853 1.00 18.55 232 ILE A CA 1
ATOM 1845 C C . ILE A 1 235 ? -32.275 6.176 -6.974 1.00 18.27 232 ILE A C 1
ATOM 1846 O O . ILE A 1 235 ? -32.276 5.003 -7.376 1.00 18.68 232 ILE A O 1
ATOM 1851 N N . SER A 1 236 ? -31.165 6.856 -6.695 1.00 17.68 233 SER A N 1
ATOM 1852 C CA . SER A 1 236 ? -29.841 6.234 -6.605 1.00 17.36 233 SER A CA 1
ATOM 1853 C C . SER A 1 236 ? -29.608 5.914 -5.141 1.00 17.25 233 SER A C 1
ATOM 1854 O O . SER A 1 236 ? -29.229 6.793 -4.354 1.00 16.77 233 SER A O 1
ATOM 1857 N N . ASN A 1 237 ? -29.847 4.649 -4.800 1.00 17.48 234 ASN A N 1
ATOM 1858 C CA . ASN A 1 237 ? -29.772 4.172 -3.409 1.00 17.99 234 ASN A CA 1
ATOM 1859 C C . ASN A 1 237 ? -28.342 3.792 -3.002 1.00 18.14 234 ASN A C 1
ATOM 1860 O O . ASN A 1 237 ? -28.033 2.638 -2.623 1.00 18.77 234 ASN A O 1
ATOM 1865 N N . ILE A 1 238 ? -27.468 4.788 -3.020 1.00 17.69 235 ILE A N 1
ATOM 1866 C CA . ILE A 1 238 ? -26.041 4.569 -2.748 1.00 17.56 235 ILE A CA 1
ATOM 1867 C C . ILE A 1 238 ? -25.772 3.956 -1.362 1.00 18.17 235 ILE A C 1
ATOM 1868 O O . ILE A 1 238 ? -24.915 3.082 -1.247 1.00 18.24 235 ILE A O 1
ATOM 1873 N N . SER A 1 239 ? -26.497 4.388 -0.340 1.00 18.54 236 SER A N 1
ATOM 1874 C CA . SER A 1 239 ? -26.278 3.827 0.998 1.00 19.81 236 SER A CA 1
ATOM 1875 C C . SER A 1 239 ? -27.123 2.567 1.338 1.00 20.74 236 SER A C 1
ATOM 1876 O O . SER A 1 239 ? -27.095 2.076 2.476 1.00 20.93 236 SER A O 1
ATOM 1879 N N . ILE A 1 240 ? -27.849 2.081 0.333 1.00 21.51 237 ILE A N 1
ATOM 1880 C CA . ILE A 1 240 ? -28.422 0.730 0.246 1.00 22.81 237 ILE A CA 1
ATOM 1881 C C . ILE A 1 240 ? -29.582 0.453 1.187 1.00 24.18 237 ILE A C 1
ATOM 1882 O O . ILE A 1 240 ? -30.650 0.013 0.761 1.00 25.63 237 ILE A O 1
ATOM 1887 N N . MET A 1 241 ? -29.391 0.718 2.462 1.00 25.33 238 MET A N 1
ATOM 1888 C CA . MET A 1 241 ? -30.379 0.326 3.452 1.00 27.25 238 MET A CA 1
ATOM 1889 C C . MET A 1 241 ? -31.549 1.300 3.645 1.00 26.94 238 MET A C 1
ATOM 1890 O O . MET A 1 241 ? -32.506 1.005 4.361 1.00 26.96 238 MET A O 1
ATOM 1895 N N . ASP A 1 242 ? -31.489 2.449 2.978 1.00 25.58 239 ASP A N 1
ATOM 1896 C CA . ASP A 1 242 ? -32.447 3.529 3.239 1.00 25.57 239 ASP A CA 1
ATOM 1897 C C . ASP A 1 242 ? -33.845 3.217 2.736 1.00 26.06 239 ASP A C 1
ATOM 1898 O O . ASP A 1 242 ? -34.832 3.802 3.202 1.00 26.07 239 ASP A O 1
ATOM 1903 N N . VAL A 1 243 ? -33.913 2.300 1.774 1.00 26.00 240 VAL A N 1
ATOM 1904 C CA . VAL A 1 243 ? -35.108 2.169 0.942 1.00 26.37 240 VAL A CA 1
ATOM 1905 C C . VAL A 1 243 ? -35.971 0.987 1.377 1.00 26.86 240 VAL A C 1
ATOM 1906 O O . VAL A 1 243 ? -35.483 -0.126 1.493 1.00 26.71 240 VAL A O 1
ATOM 1910 N N . HIS A 1 244 ? -37.260 1.233 1.629 1.00 27.01 241 HIS A N 1
ATOM 1911 C CA . HIS A 1 244 ? -38.136 0.160 2.087 1.00 28.15 241 HIS A CA 1
ATOM 1912 C C . HIS A 1 244 ? -38.283 -0.832 1.006 1.00 27.89 241 HIS A C 1
ATOM 1913 O O . HIS A 1 244 ? -38.169 -0.508 -0.172 1.00 26.93 241 HIS A O 1
ATOM 1920 N N . LYS A 1 245 ? -38.569 -2.061 1.404 1.00 29.32 242 LYS A N 1
ATOM 1921 C CA . LYS A 1 245 ? -38.664 -3.169 0.476 1.00 30.54 242 LYS A CA 1
ATOM 1922 C C . LYS A 1 245 ? -39.721 -2.925 -0.571 1.00 29.64 242 LYS A C 1
ATOM 1923 O O . LYS A 1 245 ? -39.554 -3.347 -1.717 1.00 29.49 242 LYS A O 1
ATOM 1929 N N . GLU A 1 246 ? -40.805 -2.255 -0.168 1.00 29.00 243 GLU A N 1
ATOM 1930 C CA . GLU A 1 246 ? -41.956 -1.996 -1.044 1.00 29.11 243 GLU A CA 1
ATOM 1931 C C . GLU A 1 246 ? -41.551 -1.236 -2.308 1.00 28.25 243 GLU A C 1
ATOM 1932 O O . GLU A 1 246 ? -42.178 -1.386 -3.364 1.00 28.25 243 GLU A O 1
ATOM 1938 N N . VAL A 1 247 ? -40.513 -0.405 -2.177 1.00 27.19 244 VAL A N 1
ATOM 1939 C CA . VAL A 1 247 ? -39.990 0.367 -3.289 1.00 26.35 244 VAL A CA 1
ATOM 1940 C C . VAL A 1 247 ? -39.373 -0.570 -4.324 1.00 26.93 244 VAL A C 1
ATOM 1941 O O . VAL A 1 247 ? -39.559 -0.354 -5.525 1.00 27.80 244 VAL A O 1
ATOM 1945 N N . PHE A 1 248 ? -38.640 -1.603 -3.890 1.00 27.89 245 PHE A N 1
ATOM 1946 C CA . PHE A 1 248 ? -38.103 -2.603 -4.851 1.00 28.76 245 PHE A CA 1
ATOM 1947 C C . PHE A 1 248 ? -39.220 -3.273 -5.622 1.00 29.44 245 PHE A C 1
ATOM 1948 O O . PHE A 1 248 ? -39.096 -3.555 -6.816 1.00 29.78 245 PHE A O 1
ATOM 1956 N N . ILE A 1 249 ? -40.315 -3.521 -4.911 1.00 30.70 246 ILE A N 1
ATOM 1957 C CA . ILE A 1 249 ? -41.497 -4.180 -5.475 1.00 31.88 246 ILE A CA 1
ATOM 1958 C C . ILE A 1 249 ? -42.308 -3.253 -6.380 1.00 31.31 246 ILE A C 1
ATOM 1959 O O . ILE A 1 249 ? -42.734 -3.646 -7.462 1.00 32.22 246 ILE A O 1
ATOM 1964 N N . LYS A 1 250 ? -42.478 -2.004 -5.961 1.00 30.86 247 LYS A N 1
ATOM 1965 C CA . LYS A 1 250 ? -43.384 -1.084 -6.643 1.00 30.24 247 LYS A CA 1
ATOM 1966 C C . LYS A 1 250 ? -42.767 -0.244 -7.759 1.00 30.06 247 LYS A C 1
ATOM 1967 O O . LYS A 1 250 ? -43.495 0.276 -8.600 1.00 30.71 247 LYS A O 1
ATOM 1973 N N . ALA A 1 251 ? -41.438 -0.081 -7.757 1.00 29.28 248 ALA A N 1
ATOM 1974 C CA . ALA A 1 251 ? -40.774 0.738 -8.783 1.00 27.84 248 ALA A CA 1
ATOM 1975 C C . ALA A 1 251 ? -41.026 0.107 -10.153 1.00 27.77 248 ALA A C 1
ATOM 1976 O O . ALA A 1 251 ? -41.090 -1.118 -10.293 1.00 28.82 248 ALA A O 1
ATOM 1978 N N . ASP A 1 252 ? -41.182 0.943 -11.160 1.00 27.06 249 ASP A N 1
ATOM 1979 C CA . ASP A 1 252 ? -41.405 0.454 -12.508 1.00 27.53 249 ASP A CA 1
ATOM 1980 C C . ASP A 1 252 ? -40.197 -0.321 -13.012 1.00 27.54 249 ASP A C 1
ATOM 1981 O O . ASP A 1 252 ? -40.347 -1.311 -13.715 1.00 27.79 249 ASP A O 1
ATOM 1986 N N . LYS A 1 253 ? -39.001 0.129 -12.635 1.00 25.91 250 LYS A N 1
ATOM 1987 C CA . LYS A 1 253 ? -37.772 -0.535 -13.079 1.00 25.89 250 LYS A CA 1
ATOM 1988 C C . LYS A 1 253 ? -36.783 -0.526 -11.961 1.00 24.75 250 LYS A C 1
ATOM 1989 O O . LYS A 1 253 ? -36.550 0.523 -11.373 1.00 23.99 250 LYS A O 1
ATOM 1995 N N . VAL A 1 254 ? -36.205 -1.692 -11.673 1.00 25.22 251 VAL A N 1
ATOM 1996 C CA . VAL A 1 254 ? -35.125 -1.818 -10.717 1.00 24.83 251 VAL A CA 1
ATOM 1997 C C . VAL A 1 254 ? -33.821 -2.182 -11.474 1.00 24.84 251 VAL A C 1
ATOM 1998 O O . VAL A 1 254 ? -33.790 -3.116 -12.289 1.00 25.56 251 VAL A O 1
ATOM 2002 N N . VAL A 1 255 ? -32.771 -1.414 -11.201 1.00 23.57 252 VAL A N 1
ATOM 2003 C CA . VAL A 1 255 ? -31.454 -1.564 -11.834 1.00 23.24 252 VAL A CA 1
ATOM 2004 C C . VAL A 1 255 ? -30.460 -1.812 -10.710 1.00 22.79 252 VAL A C 1
ATOM 2005 O O . VAL A 1 255 ? -30.557 -1.184 -9.627 1.00 22.28 252 VAL A O 1
ATOM 2009 N N . VAL A 1 256 ? -29.544 -2.763 -10.930 1.00 22.74 253 VAL A N 1
ATOM 2010 C CA . VAL A 1 256 ? -28.406 -2.952 -10.055 1.00 22.88 253 VAL A CA 1
ATOM 2011 C C . VAL A 1 256 ? -27.103 -2.781 -10.844 1.00 22.55 253 VAL A C 1
ATOM 2012 O O . VAL A 1 256 ? -27.124 -2.737 -12.081 1.00 22.67 253 VAL A O 1
ATOM 2016 N N . ASP A 1 257 ? -25.974 -2.700 -10.137 1.00 22.59 254 ASP A N 1
ATOM 2017 C CA . ASP A 1 257 ? -24.670 -2.742 -10.823 1.00 22.86 254 ASP A CA 1
ATOM 2018 C C . ASP A 1 257 ? -24.367 -4.170 -11.206 1.00 24.10 254 ASP A C 1
ATOM 2019 O O . ASP A 1 257 ? -23.999 -4.439 -12.365 1.00 24.94 254 ASP A O 1
ATOM 2024 N N . ASP A 1 258 ? -24.536 -5.086 -10.253 1.00 24.89 255 ASP A N 1
ATOM 2025 C CA . ASP A 1 258 ? -24.185 -6.496 -10.468 1.00 26.48 255 ASP A CA 1
ATOM 2026 C C . ASP A 1 258 ? -25.132 -7.412 -9.677 1.00 27.93 255 ASP A C 1
ATOM 2027 O O . ASP A 1 258 ? -25.124 -7.428 -8.426 1.00 27.43 255 ASP A O 1
ATOM 2032 N N . TRP A 1 259 ? -25.924 -8.177 -10.421 1.00 29.27 256 TRP A N 1
ATOM 2033 C CA . TRP A 1 259 ? -26.922 -9.075 -9.839 1.00 32.35 256 TRP A CA 1
ATOM 2034 C C . TRP A 1 259 ? -26.343 -10.094 -8.882 1.00 33.48 256 TRP A C 1
ATOM 2035 O O . TRP A 1 259 ? -26.786 -10.174 -7.733 1.00 34.17 256 TRP A O 1
ATOM 2046 N N . SER A 1 260 ? -25.324 -10.831 -9.311 1.00 34.96 257 SER A N 1
ATOM 2047 C CA . SER A 1 260 ? -24.687 -11.835 -8.449 1.00 36.59 257 SER A CA 1
ATOM 2048 C C . SER A 1 260 ? -24.251 -11.268 -7.073 1.00 36.52 257 SER A C 1
ATOM 2049 O O . SER A 1 260 ? -24.382 -11.948 -6.049 1.00 36.54 257 SER A O 1
ATOM 2052 N N . GLN A 1 261 ? -23.748 -10.035 -7.054 1.00 68.26 258 GLN A N 1
ATOM 2053 C CA . GLN A 1 261 ? -23.410 -9.356 -5.799 1.00 69.62 258 GLN A CA 1
ATOM 2054 C C . GLN A 1 261 ? -24.630 -8.942 -4.960 1.00 68.01 258 GLN A C 1
ATOM 2055 O O . GLN A 1 261 ? -24.595 -9.015 -3.730 1.00 69.63 258 GLN A O 1
ATOM 2061 N N . CYS A 1 262 ? -25.699 -8.513 -5.626 1.00 65.86 259 CYS A N 1
ATOM 2062 C CA . CYS A 1 262 ? -26.939 -8.100 -4.951 1.00 64.29 259 CYS A CA 1
ATOM 2063 C C . CYS A 1 262 ? -27.769 -9.263 -4.424 1.00 66.22 259 CYS A C 1
ATOM 2064 O O . CYS A 1 262 ? -28.286 -9.213 -3.302 1.00 67.29 259 CYS A O 1
ATOM 2067 N N . ASN A 1 263 ? -27.893 -10.312 -5.236 1.00 67.33 260 ASN A N 1
ATOM 2068 C CA . ASN A 1 263 ? -28.668 -11.491 -4.896 1.00 69.69 260 ASN A CA 1
ATOM 2069 C C . ASN A 1 263 ? -27.823 -12.418 -4.012 1.00 73.49 260 ASN A C 1
ATOM 2070 O O . ASN A 1 263 ? -27.707 -13.620 -4.251 1.00 73.83 260 ASN A O 1
ATOM 2075 N N . ARG A 1 264 ? -27.237 -11.811 -2.984 1.00 75.96 261 ARG A N 1
ATOM 2076 C CA . ARG A 1 264 ? -26.277 -12.445 -2.093 1.00 80.21 261 ARG A CA 1
ATOM 2077 C C . ARG A 1 264 ? -26.867 -12.554 -0.690 1.00 83.01 261 ARG A C 1
ATOM 2078 O O . ARG A 1 264 ? -27.488 -11.608 -0.196 1.00 81.57 261 ARG A O 1
ATOM 2086 N N . GLU A 1 265 ? -26.656 -13.711 -0.063 1.00 88.17 262 GLU A N 1
ATOM 2087 C CA . GLU A 1 265 ? -27.242 -14.052 1.240 1.00 92.46 262 GLU A CA 1
ATOM 2088 C C . GLU A 1 265 ? -27.230 -12.892 2.232 1.00 92.58 262 GLU A C 1
ATOM 2089 O O . GLU A 1 265 ? -26.186 -12.281 2.457 1.00 94.06 262 GLU A O 1
ATOM 2095 N N . LYS A 1 266 ? -28.407 -12.594 2.784 1.00 92.06 263 LYS A N 1
ATOM 2096 C CA . LYS A 1 266 ? -28.638 -11.555 3.814 1.00 92.84 263 LYS A CA 1
ATOM 2097 C C . LYS A 1 266 ? -28.945 -10.159 3.253 1.00 86.52 263 LYS A C 1
ATOM 2098 O O . LYS A 1 266 ? -29.232 -9.229 4.009 1.00 88.58 263 LYS A O 1
ATOM 2104 N N . LYS A 1 267 ? -28.909 -10.005 1.934 1.00 80.14 264 LYS A N 1
ATOM 2105 C CA . LYS A 1 267 ? -29.163 -8.697 1.351 1.00 74.28 264 LYS A CA 1
ATOM 2106 C C . LYS A 1 267 ? -30.614 -8.498 0.893 1.00 70.45 264 LYS A C 1
ATOM 2107 O O . LYS A 1 267 ? -31.313 -9.462 0.572 1.00 69.95 264 LYS A O 1
ATOM 2113 N N . THR A 1 268 ? -31.045 -7.236 0.894 1.00 66.66 265 THR A N 1
ATOM 2114 C CA . THR A 1 268 ? -32.429 -6.832 0.588 1.00 64.61 265 THR A CA 1
ATOM 2115 C C . THR A 1 268 ? -33.035 -7.551 -0.609 1.00 62.83 265 THR A C 1
ATOM 2116 O O . THR A 1 268 ? -34.115 -8.125 -0.502 1.00 63.88 265 THR A O 1
ATOM 2120 N N . ILE A 1 269 ? -32.328 -7.534 -1.734 1.00 60.14 266 ILE A N 1
ATOM 2121 C CA . ILE A 1 269 ? -32.816 -8.171 -2.951 1.00 59.24 266 ILE A CA 1
ATOM 2122 C C . ILE A 1 269 ? -32.892 -9.689 -2.815 1.00 62.41 266 ILE A C 1
ATOM 2123 O O . ILE A 1 269 ? -33.860 -10.296 -3.258 1.00 63.77 266 ILE A O 1
ATOM 2128 N N . ASN A 1 270 ? -31.884 -10.287 -2.180 1.00 64.38 267 ASN A N 1
ATOM 2129 C CA . ASN A 1 270 ? -31.839 -11.721 -1.920 1.00 68.00 267 ASN A CA 1
ATOM 2130 C C . ASN A 1 270 ? -33.013 -12.176 -1.062 1.00 71.19 267 ASN A C 1
ATOM 2131 O O . ASN A 1 270 ? -33.541 -13.288 -1.227 1.00 73.76 267 ASN A O 1
ATOM 2136 N N . GLN A 1 271 ? -33.411 -11.304 -0.141 1.00 71.94 268 GLN A N 1
ATOM 2137 C CA . GLN A 1 271 ? -34.508 -11.589 0.771 1.00 75.59 268 GLN A CA 1
ATOM 2138 C C . GLN A 1 271 ? -35.850 -11.589 0.058 1.00 74.62 268 GLN A C 1
ATOM 2139 O O . GLN A 1 271 ? -36.665 -12.493 0.275 1.00 78.51 268 GLN A O 1
ATOM 2145 N N . LEU A 1 272 ? -36.059 -10.600 -0.805 1.00 70.27 269 LEU A N 1
ATOM 2146 C CA . LEU A 1 272 ? -37.254 -10.543 -1.641 1.00 69.71 269 LEU A CA 1
ATOM 2147 C C . LEU A 1 272 ? -37.250 -11.729 -2.592 1.00 71.21 269 LEU A C 1
ATOM 2148 O O . LEU A 1 272 ? -38.287 -12.327 -2.866 1.00 73.80 269 LEU A O 1
ATOM 2153 N N . VAL A 1 273 ? -36.065 -12.084 -3.077 1.00 69.88 270 VAL A N 1
ATOM 2154 C CA . VAL A 1 273 ? -35.933 -13.254 -3.932 1.00 71.80 270 VAL A CA 1
ATOM 2155 C C . VAL A 1 273 ? -36.282 -14.525 -3.163 1.00 76.61 270 VAL A C 1
ATOM 2156 O O . VAL A 1 273 ? -37.116 -15.305 -3.627 1.00 79.25 270 VAL A O 1
ATOM 2160 N N . LEU A 1 274 ? -35.683 -14.708 -1.982 1.00 79.31 271 LEU A N 1
ATOM 2161 C CA . LEU A 1 274 ? -35.938 -15.884 -1.116 1.00 86.03 271 LEU A CA 1
ATOM 2162 C C . LEU A 1 274 ? -37.432 -16.063 -0.798 1.00 90.28 271 LEU A C 1
ATOM 2163 O O . LEU A 1 274 ? -37.975 -17.170 -0.874 1.00 95.52 271 LEU A O 1
ATOM 2168 N N . GLU A 1 275 ? -38.098 -14.978 -0.439 1.00 89.26 272 GLU A N 1
ATOM 2169 C CA . GLU A 1 275 ? -39.556 -14.948 -0.544 1.00 93.60 272 GLU A CA 1
ATOM 2170 C C . GLU A 1 275 ? -39.825 -14.983 -2.044 1.00 91.35 272 GLU A C 1
ATOM 2171 O O . GLU A 1 275 ? -38.897 -15.101 -2.816 1.00 90.23 272 GLU A O 1
ATOM 2177 N N . GLY A 1 276 ? -41.065 -14.925 -2.489 1.00 94.29 273 GLY A N 1
ATOM 2178 C CA . GLY A 1 276 ? -41.276 -15.064 -3.924 1.00 92.21 273 GLY A CA 1
ATOM 2179 C C . GLY A 1 276 ? -41.606 -13.751 -4.558 1.00 87.66 273 GLY A C 1
ATOM 2180 O O . GLY A 1 276 ? -42.405 -13.693 -5.485 1.00 90.08 273 GLY A O 1
ATOM 2181 N N . LYS A 1 277 ? -40.980 -12.693 -4.051 1.00 82.57 274 LYS A N 1
ATOM 2182 C CA . LYS A 1 277 ? -41.370 -11.330 -4.366 1.00 78.59 274 LYS A CA 1
ATOM 2183 C C . LYS A 1 277 ? -40.469 -10.662 -5.412 1.00 73.95 274 LYS A C 1
ATOM 2184 O O . LYS A 1 277 ? -40.815 -9.612 -5.951 1.00 71.18 274 LYS A O 1
ATOM 2190 N N . PHE A 1 278 ? -39.322 -11.277 -5.697 1.00 72.30 275 PHE A N 1
ATOM 2191 C CA . PHE A 1 278 ? -38.414 -10.759 -6.710 1.00 68.77 275 PHE A CA 1
ATOM 2192 C C . PHE A 1 278 ? -37.644 -11.879 -7.387 1.00 69.55 275 PHE A C 1
ATOM 2193 O O . PHE A 1 278 ? -37.540 -12.988 -6.850 1.00 73.54 275 PHE A O 1
ATOM 2201 N N . SER A 1 279 ? -37.119 -11.597 -8.575 1.00 67.75 276 SER A N 1
ATOM 2202 C CA . SER A 1 279 ? -36.248 -12.535 -9.286 1.00 68.82 276 SER A CA 1
ATOM 2203 C C . SER A 1 279 ? -35.348 -11.771 -10.244 1.00 66.37 276 SER A C 1
ATOM 2204 O O . SER A 1 279 ? -35.483 -10.554 -10.386 1.00 64.93 276 SER A O 1
ATOM 2207 N N . LYS A 1 280 ? -34.452 -12.493 -10.916 1.00 66.93 277 LYS A N 1
ATOM 2208 C CA . LYS A 1 280 ? -33.656 -11.911 -11.986 1.00 66.55 277 LYS A CA 1
ATOM 2209 C C . LYS A 1 280 ? -34.524 -11.461 -13.162 1.00 68.07 277 LYS A C 1
ATOM 2210 O O . LYS A 1 280 ? -34.203 -10.475 -13.815 1.00 65.65 277 LYS A O 1
ATOM 2216 N N . GLU A 1 281 ? -35.618 -12.189 -13.431 1.00 40.15 278 GLU A N 1
ATOM 2217 C CA . GLU A 1 281 ? -36.552 -11.811 -14.505 1.00 40.71 278 GLU A CA 1
ATOM 2218 C C . GLU A 1 281 ? -37.128 -10.438 -14.218 1.00 38.28 278 GLU A C 1
ATOM 2219 O O . GLU A 1 281 ? -37.255 -9.621 -15.127 1.00 38.07 278 GLU A O 1
ATOM 2225 N N . ALA A 1 282 ? -37.445 -10.211 -12.939 1.00 36.74 279 ALA A N 1
ATOM 2226 C CA . ALA A 1 282 ? -38.047 -8.982 -12.433 1.00 35.78 279 ALA A CA 1
ATOM 2227 C C . ALA A 1 282 ? -37.103 -7.773 -12.565 1.00 34.61 279 ALA A C 1
ATOM 2228 O O . ALA A 1 282 ? -37.544 -6.654 -12.788 1.00 35.28 279 ALA A O 1
ATOM 2230 N N . LEU A 1 283 ? -35.806 -8.021 -12.430 1.00 34.16 280 LEU A N 1
ATOM 2231 C CA . LEU A 1 283 ? -34.782 -6.967 -12.503 1.00 32.79 280 LEU A CA 1
ATOM 2232 C C . LEU A 1 283 ? -34.775 -6.322 -13.889 1.00 32.47 280 LEU A C 1
ATOM 2233 O O . LEU A 1 283 ? -34.796 -7.040 -14.887 1.00 32.64 280 LEU A O 1
ATOM 2238 N N . HIS A 1 284 ? -34.761 -4.980 -13.969 1.00 30.47 281 HIS A N 1
ATOM 2239 C CA . HIS A 1 284 ? -34.762 -4.331 -15.286 1.00 29.26 281 HIS A CA 1
ATOM 2240 C C . HIS A 1 284 ? -33.445 -4.435 -16.026 1.00 29.02 281 HIS A C 1
ATOM 2241 O O . HIS A 1 284 ? -33.403 -4.810 -17.203 1.00 28.61 281 HIS A O 1
ATOM 2248 N N . ALA A 1 285 ? -32.343 -4.078 -15.368 1.00 28.20 282 ALA A N 1
ATOM 2249 C CA . ALA A 1 285 ? -31.033 -4.193 -16.035 1.00 27.34 282 ALA A CA 1
ATOM 2250 C C . ALA A 1 285 ? -29.913 -4.209 -15.021 1.00 26.12 282 ALA A C 1
ATOM 2251 O O . ALA A 1 285 ? -30.110 -3.837 -13.857 1.00 25.86 282 ALA A O 1
ATOM 2253 N N . GLU A 1 286 ? -28.749 -4.677 -15.464 1.00 25.35 283 GLU A N 1
ATOM 2254 C CA . GLU A 1 286 ? -27.500 -4.277 -14.844 1.00 24.76 283 GLU A CA 1
ATOM 2255 C C . GLU A 1 286 ? -27.027 -2.976 -15.479 1.00 23.83 283 GLU A C 1
ATOM 2256 O O . GLU A 1 286 ? -27.301 -2.717 -16.647 1.00 23.78 283 GLU A O 1
ATOM 2262 N N . LEU A 1 287 ? -26.336 -2.150 -14.697 1.00 22.76 284 LEU A N 1
ATOM 2263 C CA . LEU A 1 287 ? -25.960 -0.808 -15.159 1.00 22.18 284 LEU A CA 1
ATOM 2264 C C . LEU A 1 287 ? -25.175 -0.853 -16.472 1.00 22.61 284 LEU A C 1
ATOM 2265 O O . LEU A 1 287 ? -25.452 -0.086 -17.409 1.00 22.12 284 LEU A O 1
ATOM 2270 N N . GLY A 1 288 ? -24.211 -1.771 -16.565 1.00 23.58 285 GLY A N 1
ATOM 2271 C CA . GLY A 1 288 ? -23.398 -1.882 -17.803 1.00 24.24 285 GLY A CA 1
ATOM 2272 C C . GLY A 1 288 ? -24.218 -2.103 -19.061 1.00 26.11 285 GLY A C 1
ATOM 2273 O O . GLY A 1 288 ? -23.820 -1.663 -20.147 1.00 26.47 285 GLY A O 1
ATOM 2274 N N . GLN A 1 289 ? -25.351 -2.801 -18.922 1.00 26.55 286 GLN A N 1
ATOM 2275 C CA . GLN A 1 289 ? -26.239 -3.096 -20.057 1.00 28.49 286 GLN A CA 1
ATOM 2276 C C . GLN A 1 289 ? -26.923 -1.830 -20.564 1.00 28.24 286 GLN A C 1
ATOM 2277 O O . GLN A 1 289 ? -27.173 -1.706 -21.761 1.00 30.12 286 GLN A O 1
ATOM 2283 N N . LEU A 1 290 ? -27.167 -0.879 -19.663 1.00 27.23 287 LEU A N 1
ATOM 2284 C CA . LEU A 1 290 ? -27.703 0.425 -20.034 1.00 27.03 287 LEU A CA 1
ATOM 2285 C C . LEU A 1 290 ? -26.664 1.209 -20.781 1.00 27.10 287 LEU A C 1
ATOM 2286 O O . LEU A 1 290 ? -26.961 1.750 -21.840 1.00 27.63 287 LEU A O 1
ATOM 2291 N N . VAL A 1 291 ? -25.441 1.253 -20.236 1.00 25.97 288 VAL A N 1
ATOM 2292 C CA . VAL A 1 291 ? -24.294 1.949 -20.854 1.00 26.06 288 VAL A CA 1
ATOM 2293 C C . VAL A 1 291 ? -24.000 1.459 -22.293 1.00 27.78 288 VAL A C 1
ATOM 2294 O O . VAL A 1 291 ? -23.769 2.268 -23.196 1.00 27.92 288 VAL A O 1
ATOM 2298 N N . THR A 1 292 ? -24.008 0.148 -22.478 1.00 28.29 289 THR A N 1
ATOM 2299 C CA . THR A 1 292 ? -23.761 -0.460 -23.796 1.00 30.41 289 THR A CA 1
ATOM 2300 C C . THR A 1 292 ? -24.987 -0.482 -24.716 1.00 32.01 289 THR A C 1
ATOM 2301 O O . THR A 1 292 ? -24.858 -0.786 -25.912 1.00 31.56 289 THR A O 1
ATOM 2305 N N . GLY A 1 293 ? -26.161 -0.159 -24.180 1.00 32.16 290 GLY A N 1
ATOM 2306 C CA . GLY A 1 293 ? -27.399 -0.143 -24.983 1.00 35.81 290 GLY A CA 1
ATOM 2307 C C . GLY A 1 293 ? -28.036 -1.499 -25.222 1.00 38.17 290 GLY A C 1
ATOM 2308 O O . GLY A 1 293 ? -28.899 -1.620 -26.089 1.00 41.34 290 GLY A O 1
ATOM 2309 N N . ASP A 1 294 ? -27.641 -2.526 -24.467 1.00 39.04 291 ASP A N 1
ATOM 2310 C CA . ASP A 1 294 ? -28.335 -3.821 -24.529 1.00 41.07 291 ASP A CA 1
ATOM 2311 C C . ASP A 1 294 ? -29.785 -3.720 -24.079 1.00 40.23 291 ASP A C 1
ATOM 2312 O O . ASP A 1 294 ? -30.650 -4.410 -24.615 1.00 40.65 291 ASP A O 1
ATOM 2317 N N . ILE A 1 295 ? -30.036 -2.882 -23.074 1.00 36.51 292 ILE A N 1
ATOM 2318 C CA . ILE A 1 295 ? -31.378 -2.687 -22.502 1.00 34.96 292 ILE A CA 1
ATOM 2319 C C . ILE A 1 295 ? -31.654 -1.169 -22.433 1.00 33.71 292 ILE A C 1
ATOM 2320 O O . ILE A 1 295 ? -30.770 -0.401 -22.055 1.00 33.33 292 ILE A O 1
ATOM 2325 N N . PRO A 1 296 ? -32.873 -0.724 -22.809 1.00 33.11 293 PRO A N 1
ATOM 2326 C CA . PRO A 1 296 ? -33.197 0.705 -22.701 1.00 31.57 293 PRO A CA 1
ATOM 2327 C C . PRO A 1 296 ? -33.220 1.188 -21.235 1.00 30.04 293 PRO A C 1
ATOM 2328 O O . PRO A 1 296 ? -33.399 0.367 -20.326 1.00 30.18 293 PRO A O 1
ATOM 2332 N N . GLY A 1 297 ? -33.044 2.490 -21.023 1.00 28.11 294 GLY A N 1
ATOM 2333 C CA . GLY A 1 297 ? -33.172 3.093 -19.683 1.00 26.45 294 GLY A CA 1
ATOM 2334 C C . GLY A 1 297 ? -34.601 3.569 -19.462 1.00 26.16 294 GLY A C 1
ATOM 2335 O O . GLY A 1 297 ? -35.564 2.810 -19.703 1.00 26.34 294 GLY A O 1
ATOM 2336 N N . ARG A 1 298 ? -34.746 4.819 -19.013 1.00 25.44 295 ARG A N 1
ATOM 2337 C CA . ARG A 1 298 ? -36.060 5.433 -18.815 1.00 25.73 295 ARG A CA 1
ATOM 2338 C C . ARG A 1 298 ? -36.791 5.499 -20.153 1.00 27.35 295 ARG A C 1
ATOM 2339 O O . ARG A 1 298 ? -36.197 5.868 -21.165 1.00 26.99 295 ARG A O 1
ATOM 2347 N N . GLU A 1 299 ? -38.079 5.175 -20.148 1.00 28.72 296 GLU A N 1
ATOM 2348 C CA . GLU A 1 299 ? -38.830 5.159 -21.404 1.00 30.83 296 GLU A CA 1
ATOM 2349 C C . GLU A 1 299 ? -39.974 6.157 -21.366 1.00 31.35 296 GLU A C 1
ATOM 2350 O O . GLU A 1 299 ? -40.486 6.550 -22.404 1.00 31.02 296 GLU A O 1
ATOM 2356 N N . ASP A 1 300 ? -40.359 6.587 -20.169 1.00 30.81 297 ASP A N 1
ATOM 2357 C CA . ASP A 1 300 ? -41.297 7.703 -20.041 1.00 32.11 297 ASP A CA 1
ATOM 2358 C C . ASP A 1 300 ? -41.064 8.469 -18.761 1.00 32.22 297 ASP A C 1
ATOM 2359 O O . ASP A 1 300 ? -40.310 8.038 -17.898 1.00 30.39 297 ASP A O 1
ATOM 2364 N N . ASP A 1 301 ? -41.745 9.595 -18.619 1.00 32.41 298 ASP A N 1
ATOM 2365 C CA . ASP A 1 301 ? -41.491 10.440 -17.485 1.00 32.85 298 ASP A CA 1
ATOM 2366 C C . ASP A 1 301 ? -42.352 10.196 -16.256 1.00 32.23 298 ASP A C 1
ATOM 2367 O O . ASP A 1 301 ? -42.212 10.915 -15.262 1.00 31.88 298 ASP A O 1
ATOM 2372 N N . ASP A 1 302 ? -43.192 9.155 -16.295 1.00 31.87 299 ASP A N 1
ATOM 2373 C CA . ASP A 1 302 ? -43.955 8.733 -15.099 1.00 32.11 299 ASP A CA 1
ATOM 2374 C C . ASP A 1 302 ? -43.276 7.612 -14.336 1.00 29.46 299 ASP A C 1
ATOM 2375 O O . ASP A 1 302 ? -43.530 7.430 -13.158 1.00 28.74 299 ASP A O 1
ATOM 2380 N N . GLU A 1 303 ? -42.429 6.855 -15.019 1.00 28.58 300 GLU A N 1
ATOM 2381 C CA . GLU A 1 303 ? -41.713 5.745 -14.413 1.00 27.21 300 GLU A CA 1
ATOM 2382 C C . GLU A 1 303 ? -41.004 6.187 -13.141 1.00 25.50 300 GLU A C 1
ATOM 2383 O O . GLU A 1 303 ? -40.431 7.284 -13.076 1.00 25.02 300 GLU A O 1
ATOM 2389 N N . ILE A 1 304 ? -41.085 5.339 -12.128 1.00 23.92 301 ILE A N 1
ATOM 2390 C CA . ILE A 1 304 ? -40.305 5.485 -10.935 1.00 22.55 301 ILE A CA 1
ATOM 2391 C C . ILE A 1 304 ? -39.215 4.432 -10.994 1.00 21.75 301 ILE A C 1
ATOM 2392 O O . ILE A 1 304 ? -39.492 3.240 -11.101 1.00 21.98 301 ILE A O 1
ATOM 2397 N N . ILE A 1 305 ? -37.965 4.886 -10.979 1.00 20.80 302 ILE A N 1
ATOM 2398 C CA . ILE A 1 305 ? -36.830 3.973 -11.176 1.00 20.53 302 ILE A CA 1
ATOM 2399 C C . ILE A 1 305 ? -35.867 3.958 -9.984 1.00 19.86 302 ILE A C 1
ATOM 2400 O O . ILE A 1 305 ? -35.439 5.021 -9.484 1.00 19.79 302 ILE A O 1
ATOM 2405 N N . LEU A 1 306 ? -35.517 2.746 -9.549 1.00 19.88 303 LEU A N 1
ATOM 2406 C CA . LEU A 1 306 ? -34.632 2.533 -8.426 1.00 20.06 303 LEU A CA 1
ATOM 2407 C C . LEU A 1 306 ? -33.313 1.905 -8.896 1.00 20.00 303 LEU A C 1
ATOM 2408 O O . LEU A 1 306 ? -33.301 0.828 -9.544 1.00 20.52 303 LEU A O 1
ATOM 2413 N N . LEU A 1 307 ? -32.206 2.586 -8.598 1.00 19.72 304 LEU A N 1
ATOM 2414 C CA . LEU A 1 307 ? -30.868 1.978 -8.718 1.00 20.01 304 LEU A CA 1
ATOM 2415 C C . LEU A 1 307 ? -30.369 1.545 -7.357 1.00 20.37 304 LEU A C 1
ATOM 2416 O O . LEU A 1 307 ? -30.348 2.336 -6.407 1.00 19.99 304 LEU A O 1
ATOM 2421 N N . ASN A 1 308 ? -29.925 0.294 -7.287 1.00 21.48 305 ASN A N 1
ATOM 2422 C CA . ASN A 1 308 ? -29.422 -0.300 -6.048 1.00 22.68 305 ASN A CA 1
ATOM 2423 C C . ASN A 1 308 ? -28.026 -0.874 -6.341 1.00 23.00 305 ASN A C 1
ATOM 2424 O O . ASN A 1 308 ? -27.871 -2.019 -6.832 1.00 23.76 305 ASN A O 1
ATOM 2429 N N . PRO A 1 309 ? -26.993 -0.058 -6.092 1.00 22.31 306 PRO A N 1
ATOM 2430 C CA . PRO A 1 309 ? -25.656 -0.435 -6.526 1.00 22.80 306 PRO A CA 1
ATOM 2431 C C . PRO A 1 309 ? -24.826 -0.789 -5.317 1.00 23.75 306 PRO A C 1
ATOM 2432 O O . PRO A 1 309 ? -24.543 0.081 -4.502 1.00 23.46 306 PRO A O 1
ATOM 2436 N N . MET A 1 310 ? -24.447 -2.050 -5.197 1.00 25.52 307 MET A N 1
ATOM 2437 C CA . MET A 1 310 ? -23.620 -2.486 -4.076 1.00 27.43 307 MET A CA 1
ATOM 2438 C C . MET A 1 310 ? -22.203 -1.889 -4.113 1.00 27.03 307 MET A C 1
ATOM 2439 O O . MET A 1 310 ? -21.533 -1.803 -3.088 1.00 27.91 307 MET A O 1
ATOM 2444 N N . GLY A 1 311 ? -21.749 -1.477 -5.296 1.00 24.73 308 GLY A N 1
ATOM 2445 C CA . GLY A 1 311 ? -20.373 -0.990 -5.470 1.00 23.67 308 GLY A CA 1
ATOM 2446 C C . GLY A 1 311 ? -19.554 -2.166 -5.964 1.00 23.27 308 GLY A C 1
ATOM 2447 O O . GLY A 1 311 ? -19.744 -3.304 -5.475 1.00 24.78 308 GLY A O 1
ATOM 2448 N N . MET A 1 312 ? -18.730 -1.925 -6.985 1.00 21.50 309 MET A N 1
ATOM 2449 C CA . MET A 1 312 ? -17.924 -2.977 -7.644 1.00 20.52 309 MET A CA 1
ATOM 2450 C C . MET A 1 312 ? -16.472 -2.563 -7.672 1.00 19.36 309 MET A C 1
ATOM 2451 O O . MET A 1 312 ? -16.129 -1.444 -8.051 1.00 18.62 309 MET A O 1
ATOM 2456 N N . ALA A 1 313 ? -15.608 -3.497 -7.315 1.00 19.12 310 ALA A N 1
ATOM 2457 C CA . ALA A 1 313 ? -14.193 -3.272 -7.303 1.00 18.35 310 ALA A CA 1
ATOM 2458 C C . ALA A 1 313 ? -13.669 -2.769 -8.647 1.00 17.96 310 ALA A C 1
ATOM 2459 O O . ALA A 1 313 ? -12.733 -1.993 -8.676 1.00 17.28 310 ALA A O 1
ATOM 2461 N N . ILE A 1 314 ? -14.253 -3.215 -9.763 1.00 17.94 311 ILE A N 1
ATOM 2462 C CA . ILE A 1 314 ? -13.735 -2.762 -11.055 1.00 18.01 311 ILE A CA 1
ATOM 2463 C C . ILE A 1 314 ? -13.896 -1.236 -11.213 1.00 17.93 311 ILE A C 1
ATOM 2464 O O . ILE A 1 314 ? -13.109 -0.601 -11.913 1.00 18.11 311 ILE A O 1
ATOM 2469 N N . GLU A 1 315 ? -14.906 -0.653 -10.569 1.00 18.36 312 GLU A N 1
ATOM 2470 C CA . GLU A 1 315 ? -15.075 0.803 -10.557 1.00 18.67 312 GLU A CA 1
ATOM 2471 C C . GLU A 1 315 ? -13.880 1.527 -9.876 1.00 18.84 312 GLU A C 1
ATOM 2472 O O . GLU A 1 315 ? -13.406 2.575 -10.337 1.00 19.13 312 GLU A O 1
AT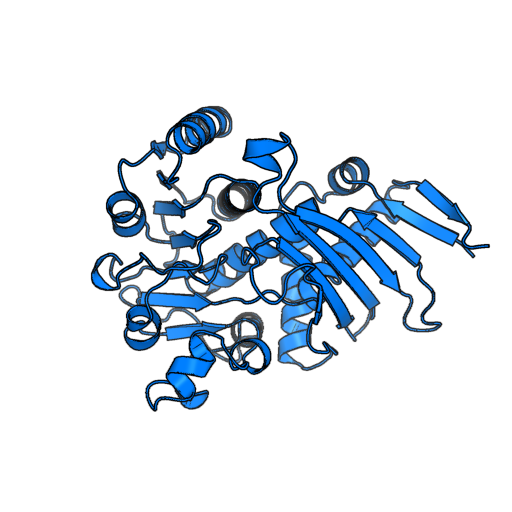OM 2478 N N . ASP A 1 316 ? -13.429 0.989 -8.751 1.00 19.19 313 ASP A N 1
ATOM 2479 C CA . ASP A 1 316 ? -12.312 1.606 -8.022 1.00 18.93 313 ASP A CA 1
ATOM 2480 C C . ASP A 1 316 ? -11.034 1.423 -8.789 1.00 18.81 313 ASP A C 1
ATOM 2481 O O . ASP A 1 316 ? -10.208 2.346 -8.865 1.00 18.12 313 ASP A O 1
ATOM 2486 N N . ILE A 1 317 ? -10.885 0.237 -9.374 1.00 18.64 314 ILE A N 1
ATOM 2487 C CA . ILE A 1 317 ? -9.619 -0.126 -9.975 1.00 18.68 314 ILE A CA 1
ATOM 2488 C C . ILE A 1 317 ? -9.466 0.661 -11.283 1.00 18.68 314 ILE A C 1
ATOM 2489 O O . ILE A 1 317 ? -8.379 1.172 -11.579 1.00 18.19 314 ILE A O 1
ATOM 2494 N N A SER A 1 318 ? -10.561 0.782 -12.034 0.50 18.68 315 SER A N 1
ATOM 2495 N N B SER A 1 318 ? -10.549 0.786 -12.049 0.50 18.50 315 SER A N 1
ATOM 2496 C CA A SER A 1 318 ? -10.534 1.531 -13.301 0.50 19.07 315 SER A CA 1
ATOM 2497 C CA B SER A 1 318 ? -10.477 1.543 -13.313 0.50 18.76 315 SER A CA 1
ATOM 2498 C C A SER A 1 318 ? -10.271 3.003 -13.017 0.50 18.83 315 SER A C 1
ATOM 2499 C C B SER A 1 318 ? -10.257 3.021 -13.018 0.50 18.66 315 SER A C 1
ATOM 2500 O O A SER A 1 318 ? -9.463 3.652 -13.691 0.50 19.16 315 SER A O 1
ATOM 2501 O O B SER A 1 318 ? -9.465 3.696 -13.688 0.50 18.98 315 SER A O 1
ATOM 2506 N N . SER A 1 319 ? -10.947 3.524 -12.003 1.00 18.40 316 SER A N 1
ATOM 2507 C CA . SER A 1 319 ? -10.759 4.919 -11.582 1.00 18.40 316 SER A CA 1
ATOM 2508 C C . SER A 1 319 ? -9.325 5.173 -11.159 1.00 18.18 316 SER A C 1
ATOM 2509 O O . SER A 1 319 ? -8.707 6.123 -11.588 1.00 18.33 316 SER A O 1
ATOM 2512 N N . ALA A 1 320 ? -8.796 4.317 -10.293 1.00 17.94 317 ALA A N 1
ATOM 2513 C CA . ALA A 1 320 ? -7.439 4.500 -9.801 1.00 18.15 317 ALA A CA 1
ATOM 2514 C C . ALA A 1 320 ? -6.444 4.385 -10.940 1.00 18.28 317 ALA A C 1
ATOM 2515 O O . ALA A 1 320 ? -5.458 5.111 -10.978 1.00 18.40 317 ALA A O 1
ATOM 2517 N N . TYR A 1 321 ? -6.706 3.466 -11.869 1.00 18.93 318 TYR A N 1
ATOM 2518 C CA . TYR A 1 321 ? -5.796 3.261 -12.998 1.00 19.38 318 TYR A CA 1
ATOM 2519 C C . TYR A 1 321 ? -5.706 4.512 -13.902 1.00 19.65 318 TYR A C 1
ATOM 2520 O O . TYR A 1 321 ? -4.607 4.952 -14.265 1.00 19.27 318 TYR A O 1
ATOM 2529 N N . PHE A 1 322 ? -6.856 5.092 -14.219 1.00 19.97 319 PHE A N 1
ATOM 2530 C CA . PHE A 1 322 ? -6.911 6.361 -14.980 1.00 20.75 319 PHE A CA 1
ATOM 2531 C C . PHE A 1 322 ? -6.133 7.458 -14.262 1.00 20.62 319 PHE A C 1
ATOM 2532 O O . PHE A 1 322 ? -5.390 8.199 -14.881 1.00 21.22 319 PHE A O 1
ATOM 2540 N N . ILE A 1 323 ? -6.294 7.551 -12.940 1.00 20.26 320 ILE A N 1
ATOM 2541 C CA . ILE A 1 323 ? -5.640 8.599 -12.171 1.00 20.18 320 ILE A CA 1
ATOM 2542 C C . ILE A 1 323 ? -4.137 8.345 -12.076 1.00 20.06 320 ILE A C 1
ATOM 2543 O O . ILE A 1 323 ? -3.347 9.266 -12.250 1.00 20.65 320 ILE A O 1
ATOM 2548 N N . TYR A 1 324 ? -3.749 7.082 -11.868 1.00 19.84 321 TYR A N 1
ATOM 2549 C CA . TYR A 1 324 ? -2.344 6.678 -11.867 1.00 20.00 321 TYR A CA 1
ATOM 2550 C C . TYR A 1 324 ? -1.710 7.119 -13.181 1.00 21.02 321 TYR A C 1
ATOM 2551 O O . TYR A 1 324 ? -0.574 7.685 -13.213 1.00 21.27 321 TYR A O 1
ATOM 2560 N N . GLN A 1 325 ? -2.409 6.841 -14.271 1.00 21.85 322 GLN A N 1
ATOM 2561 C CA . GLN A 1 325 ? -1.824 7.167 -15.576 1.00 23.65 322 GLN A CA 1
ATOM 2562 C C . GLN A 1 325 ? -1.644 8.673 -15.692 1.00 23.78 322 GLN A C 1
ATOM 2563 O O . GLN A 1 325 ? -0.605 9.118 -16.158 1.00 24.42 322 GLN A O 1
ATOM 2569 N N . GLN A 1 326 ? -2.664 9.437 -15.293 1.00 23.70 323 GLN A N 1
ATOM 2570 C CA . GLN A 1 326 ? -2.596 10.930 -15.394 1.00 24.43 323 GLN A CA 1
ATOM 2571 C C . GLN A 1 326 ? -1.430 11.466 -14.535 1.00 24.30 323 GLN A C 1
ATOM 2572 O O . GLN A 1 326 ? -0.623 12.278 -14.999 1.00 24.95 323 GLN A O 1
ATOM 2578 N N . ALA A 1 327 ? -1.299 10.935 -13.318 1.00 22.85 324 ALA A N 1
ATOM 2579 C CA . ALA A 1 327 ? -0.217 11.282 -12.413 1.00 23.62 324 ALA A CA 1
ATOM 2580 C C . ALA A 1 327 ? 1.177 10.982 -13.007 1.00 24.86 324 ALA A C 1
ATOM 2581 O O . ALA A 1 327 ? 2.092 11.777 -12.867 1.00 25.16 324 ALA A O 1
ATOM 2583 N N . GLN A 1 328 ? 1.323 9.838 -13.670 1.00 26.13 325 GLN A N 1
ATOM 2584 C CA . GLN A 1 328 ? 2.587 9.505 -14.301 1.00 29.85 325 GLN A CA 1
ATOM 2585 C C . GLN A 1 328 ? 2.897 10.474 -15.428 1.00 31.14 325 GLN A C 1
ATOM 2586 O O . GLN A 1 328 ? 4.055 10.835 -15.625 1.00 31.48 325 GLN A O 1
ATOM 2592 N N . GLN A 1 329 ? 1.850 10.884 -16.138 1.00 31.85 326 GLN A N 1
ATOM 2593 C CA . GLN A 1 329 ? 1.974 11.820 -17.261 1.00 34.27 326 GLN A CA 1
ATOM 2594 C C . GLN A 1 329 ? 2.447 13.183 -16.777 1.00 35.10 326 GLN A C 1
ATOM 2595 O O . GLN A 1 329 ? 3.160 13.886 -17.494 1.00 37.40 326 GLN A O 1
ATOM 2601 N N . GLN A 1 330 ? 2.080 13.528 -15.548 1.00 33.24 327 GLN A N 1
ATOM 2602 C CA . GLN A 1 330 ? 2.389 14.828 -14.955 1.00 33.56 327 GLN A CA 1
ATOM 2603 C C . GLN A 1 330 ? 3.555 14.771 -13.949 1.00 32.44 327 GLN A C 1
ATOM 2604 O O . GLN A 1 330 ? 3.854 15.759 -13.270 1.00 31.25 327 GLN A O 1
ATOM 2610 N N . ASN A 1 331 ? 4.212 13.613 -13.875 1.00 31.47 328 ASN A N 1
ATOM 2611 C CA . ASN A 1 331 ? 5.218 13.327 -12.844 1.00 32.64 328 ASN A CA 1
ATOM 2612 C C . ASN A 1 331 ? 4.790 13.722 -11.425 1.00 30.57 328 ASN A C 1
ATOM 2613 O O . ASN A 1 331 ? 5.547 14.365 -10.684 1.00 30.89 328 ASN A O 1
ATOM 2618 N N . ILE A 1 332 ? 3.562 13.350 -11.082 1.00 27.56 329 ILE A N 1
ATOM 2619 C CA . ILE A 1 332 ? 3.013 13.544 -9.739 1.00 25.51 329 ILE A CA 1
ATOM 2620 C C . ILE A 1 332 ? 3.221 12.277 -8.920 1.00 24.45 329 ILE A C 1
ATOM 2621 O O . ILE A 1 332 ? 3.085 11.192 -9.455 1.00 23.67 329 ILE A O 1
ATOM 2626 N N . GLY A 1 333 ? 3.501 12.421 -7.621 1.00 23.73 330 GLY A N 1
ATOM 2627 C CA . GLY A 1 333 ? 3.499 11.272 -6.707 1.00 23.01 330 GLY A CA 1
ATOM 2628 C C . GLY A 1 333 ? 4.883 10.924 -6.201 1.00 23.06 330 GLY A C 1
ATOM 2629 O O . GLY A 1 333 ? 5.861 11.575 -6.579 1.00 24.55 330 GLY A O 1
ATOM 2630 N N . THR A 1 334 ? 4.976 9.921 -5.321 1.00 21.96 331 THR A N 1
ATOM 2631 C CA . THR A 1 334 ? 6.250 9.559 -4.732 1.00 21.40 331 THR A CA 1
ATOM 2632 C C . THR A 1 334 ? 6.645 8.173 -5.260 1.00 21.49 331 THR A C 1
ATOM 2633 O O . THR A 1 334 ? 5.865 7.214 -5.176 1.00 20.48 331 THR A O 1
ATOM 2637 N N . THR A 1 335 ? 7.820 8.109 -5.891 1.00 21.92 332 THR A N 1
ATOM 2638 C CA . THR A 1 335 ? 8.378 6.818 -6.322 1.00 22.50 332 THR A CA 1
ATOM 2639 C C . THR A 1 335 ? 8.938 6.049 -5.129 1.00 22.59 332 THR A C 1
ATOM 2640 O O . THR A 1 335 ? 9.795 6.546 -4.414 1.00 23.05 332 THR A O 1
ATOM 2644 N N . LEU A 1 336 ? 8.415 4.840 -4.908 1.00 22.12 333 LEU A N 1
ATOM 2645 C CA . LEU A 1 336 ? 8.916 3.969 -3.872 1.00 22.27 333 LEU A CA 1
ATOM 2646 C C . LEU A 1 336 ? 9.615 2.802 -4.555 1.00 22.73 333 LEU A C 1
ATOM 2647 O O . LEU A 1 336 ? 9.216 2.391 -5.649 1.00 22.87 333 LEU A O 1
ATOM 2652 N N . ASN A 1 337 ? 10.661 2.296 -3.914 1.00 23.15 334 ASN A N 1
ATOM 2653 C CA . ASN A 1 337 ? 11.246 1.043 -4.311 1.00 23.58 334 ASN A CA 1
ATOM 2654 C C . ASN A 1 337 ? 10.619 -0.079 -3.531 1.00 23.17 334 ASN A C 1
ATOM 2655 O O . ASN A 1 337 ? 10.474 0.016 -2.294 1.00 22.67 334 ASN A O 1
ATOM 2660 N N . LEU A 1 338 ? 10.263 -1.144 -4.235 1.00 22.81 335 LEU A N 1
ATOM 2661 C CA . LEU A 1 338 ? 9.678 -2.322 -3.599 1.00 23.21 335 LEU A CA 1
ATOM 2662 C C . LEU A 1 338 ? 10.693 -3.062 -2.728 1.00 23.91 335 LEU A C 1
ATOM 2663 O O . LEU A 1 338 ? 10.364 -3.562 -1.647 1.00 23.68 335 LEU A O 1
ATOM 2668 N N . TYR A 1 339 ? 11.944 -3.077 -3.174 1.00 23.89 336 TYR A N 1
ATOM 2669 C CA . TYR A 1 339 ? 12.952 -3.942 -2.569 1.00 24.67 336 TYR A CA 1
ATOM 2670 C C . TYR A 1 339 ? 13.921 -3.227 -1.657 1.00 25.12 336 TYR A C 1
ATOM 2671 O O . TYR A 1 339 ? 14.919 -3.793 -1.213 1.00 25.12 336 TYR A O 1
#

Nearest PDB structures (foldseek):
  4mp6-assembly1_A  TM=1.002E+00  e=2.671E-71  Staphylococcus aureus subsp. aureus MW2
  4mp3-assembly1_A-2  TM=1.001E+00  e=3.057E-67  Staphylococcus aureus subsp. aureus MW2
  4mpd-assembly1_A-2  TM=9.982E-01  e=4.784E-64  Staphylococcus aureus subsp. aureus MW2
  1omo-assembly1_A  TM=9.018E-01  e=1.107E-31  Archaeoglobus fulgidus
  5yu0-assembly1_B  TM=8.289E-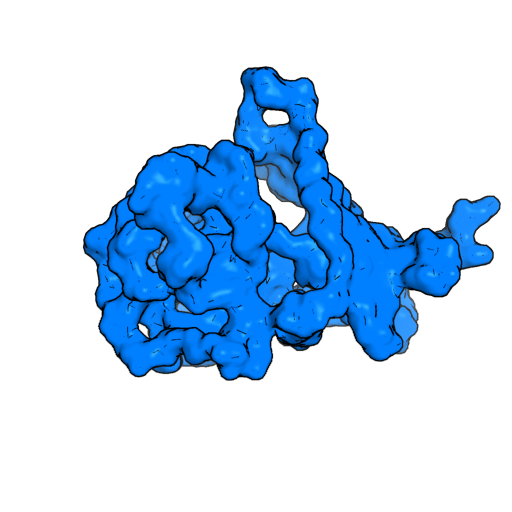01  e=7.388E-23  Streptomyces pristinaespiralis

B-factor: mean 30.41, std 14.88, range [15.55, 112.88]

Secondary structure (DSSP, 8-state):
-EEEEE-HHHHIIIIITSSHHHHHHHHHHHHHHHTT-EE-PPPPEE-S-SSS--TT-EEEEEEEEE-STT-EEEEEEEEE-TTHHHHHSS-SEEEEEEEE-TTT--EEEEEE-HHHHHHHHHHHHHHHHHHHSPTT--EEEEE--SHHHHHHHHHHHHH-TT--EEEEE-SSHHHHHHHHHHHHHH-TTSEEEE-SSHHHHHHT-SEEEE----SS--B-GGGSPTT-EEE-TTSTTB-HHHHHHSSEEEES-HHHHSSTTSHHHHHHHTTS--TTT--EEHHHHHHTSS----SSS--EEEE----HHHHHHHHHHHHHHHHHTT-SEEEE--

Sequence (334 aa):
REMLYLNRSDIEQAGGNNHHSQVYVDALTEALTAHAHNDFVQPLKPYLRQDPENGHIADRIIAMPSHIGGEHAISGIKWIGSKHDDNPSKRNMERASGVIILNDPETNYPIAVMEASLISSMRTAAVSVIAAKHLAKKGFKDLTIIGCGLIGDKQLQSMLEQFDHIERVFVYDQFSEACARFVDRWQQQRRPEINFIATENAKEAVSNGEVVITCTVTDQPYIEYDWLQKGAFISNISIMDVHKEVFIKADKVVVDDWSQCNREKKTINQLVLEGKFSKEALHAELGQLVTGDIPGREDDDEIILLNPMGMAIEDISSSAYFIYQQAQQQNIGTTLNLY